Protein AF-A0A3S4GSU1-F1 (afdb_monomer_lite)

pLDDT: mean 91.31, std 12.12, range [31.5, 98.38]

Organism: NCBI:txid1160765

Sequence (218 aa):
MQNYRNGINKGLYKIMSKMGISTIASYRCSKLFEAVGLHDDVVNLCFQGVVSRIGGASFDDFQQDLLNLSKRAWLARKPISPGGLLKYVHGGEYHAYNPDVVRTLQQAVQSGEYSDYQEYAKLVNERPAATLRDLLAIHPDGEAVTIDEVEPASELFKRFDTAAMSIGALSPEAHEALAEAMNSLGGNSNSGEGGEDPARYGTNKCRASSRWPPAALA

InterPro domains:
  IPR002932 Glutamate synthase domain [PF01645] (95-205)
  IPR006982 Glutamate synthase, central-N [PF04898] (2-39)
  IPR013785 Aldolase-type TIM barrel [G3DSA:3.20.20.70] (1-82)
  IPR013785 Aldolase-type TIM barrel [G3DSA:3.20.20.70] (83-213)
  IPR051394 Glutamate Synthase [PTHR43100] (7-203)

Foldseek 3Di:
DVVVVVVVVVVVCVVCVVVPHDDVVCVPPPLPDADEADAPVCCCVPPNPHHYDHHHDDPVNVVVVVVVVVVQVPPPVHDDDPADPVHDDVPHDDDLDDPQLVVLVVVCVVVVDVVSVVSSVCCNLVDDDPDPCNVDDDDDDDDDDDPVPDDDVLVVLQVDEDDADEDVSDPLVVLQVRQLVSLVSNHFYHRHPNDDDPVCPPHSSDTSVPVPPPPPPD

Radius of gyration: 24.64 Å; chains: 1; bounding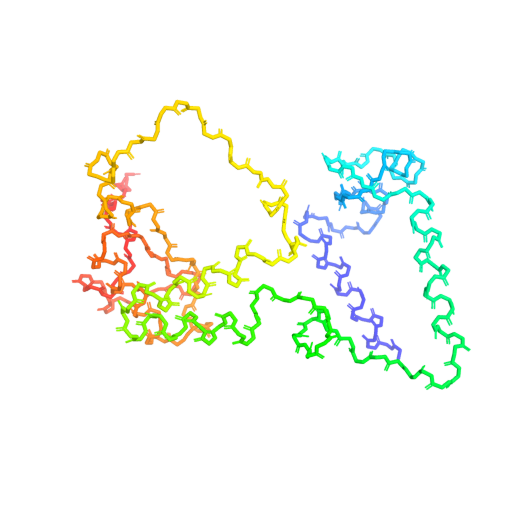 box: 59×45×66 Å

Secondary structure (DSSP, 8-state):
-HHHHHHHHHHHHHHHHTTT---HHHHTT---SEEEEE-HHHHHHHSTT-EEEEEEE-HHHHHHHHHHHHHHHT-TT-PPP--SSSS--TTSS--SS-HHHHHHHHHHHHH--HHHHHHHHHHHHSSPP-SGGGG------SPPPPGGGSPPHHHHGGG-EE----BTTB-HHHHHHHHHHHHHHT-EE---TT---GGGTTSTTS-GGGGSPP----

Structure (mmCIF, N/CA/C/O backbone):
data_AF-A0A3S4GSU1-F1
#
_entry.id   AF-A0A3S4GSU1-F1
#
loop_
_atom_site.group_PDB
_atom_site.id
_atom_site.type_symbol
_atom_site.label_atom_id
_atom_site.label_alt_id
_atom_site.label_comp_id
_atom_site.label_asym_id
_atom_site.label_entity_id
_atom_site.label_seq_id
_atom_site.pdbx_PDB_ins_code
_atom_site.Cartn_x
_atom_site.Cartn_y
_atom_site.Cartn_z
_atom_site.occupancy
_atom_site.B_iso_or_equiv
_atom_site.auth_seq_id
_atom_site.auth_comp_id
_atom_site.auth_asym_id
_atom_site.auth_atom_id
_atom_site.pdbx_PDB_model_num
ATOM 1 N N . MET A 1 1 ? 24.141 19.081 -11.635 1.00 90.25 1 MET A N 1
ATOM 2 C CA . MET A 1 1 ? 24.627 17.692 -11.830 1.00 90.25 1 MET A CA 1
ATOM 3 C C . MET A 1 1 ? 25.157 17.033 -10.557 1.00 90.25 1 MET A C 1
ATOM 5 O O . MET A 1 1 ? 24.755 15.908 -10.290 1.00 90.25 1 MET A O 1
ATOM 9 N N . GLN A 1 2 ? 26.005 17.685 -9.749 1.00 96.50 2 GLN A N 1
ATOM 10 C CA . GLN A 1 2 ? 26.577 17.051 -8.546 1.00 96.50 2 GLN A CA 1
ATOM 11 C C . GLN A 1 2 ? 25.518 16.558 -7.543 1.00 96.50 2 GLN A C 1
ATOM 13 O O . GLN A 1 2 ? 25.562 15.406 -7.123 1.00 96.50 2 GLN A O 1
ATOM 18 N N . ASN A 1 3 ? 24.522 17.391 -7.223 1.00 97.75 3 ASN A N 1
ATOM 19 C CA . ASN A 1 3 ? 23.449 17.021 -6.290 1.00 97.75 3 ASN A CA 1
ATOM 20 C C . ASN A 1 3 ? 22.642 15.809 -6.770 1.00 97.75 3 ASN A C 1
ATOM 22 O O . ASN A 1 3 ? 22.333 14.929 -5.974 1.00 97.75 3 ASN A O 1
ATOM 26 N N . TYR A 1 4 ? 22.367 15.727 -8.075 1.00 98.00 4 TYR A N 1
ATOM 27 C CA . TYR A 1 4 ? 21.684 14.583 -8.677 1.00 98.00 4 TYR A CA 1
ATOM 28 C C . TYR A 1 4 ? 22.489 13.291 -8.491 1.00 98.00 4 TYR A C 1
ATOM 30 O O . TYR A 1 4 ? 21.969 12.313 -7.963 1.00 98.00 4 TYR A O 1
ATOM 38 N N . ARG A 1 5 ? 23.787 13.305 -8.829 1.00 97.81 5 ARG A N 1
ATOM 39 C CA . ARG A 1 5 ? 24.674 12.141 -8.644 1.00 97.81 5 ARG A CA 1
ATOM 40 C C . ARG A 1 5 ? 24.760 11.721 -7.176 1.00 97.81 5 ARG A C 1
ATOM 42 O O . ARG A 1 5 ? 24.658 10.538 -6.876 1.00 97.81 5 ARG A O 1
ATOM 49 N N . ASN A 1 6 ? 24.884 12.685 -6.263 1.00 97.88 6 ASN A N 1
ATOM 50 C CA . ASN A 1 6 ? 24.887 12.416 -4.825 1.00 97.88 6 ASN A CA 1
ATOM 51 C C . ASN A 1 6 ? 23.562 11.788 -4.358 1.00 97.88 6 ASN A C 1
ATOM 53 O O . ASN A 1 6 ? 23.581 10.873 -3.537 1.00 97.88 6 ASN A O 1
ATOM 57 N N . GLY A 1 7 ? 22.428 12.253 -4.891 1.00 98.25 7 GLY A N 1
ATOM 58 C CA . GLY A 1 7 ? 21.107 11.683 -4.627 1.00 98.25 7 GLY A CA 1
ATOM 59 C C . GLY A 1 7 ? 20.998 10.231 -5.090 1.00 98.25 7 GLY A C 1
ATOM 60 O O . GLY A 1 7 ? 20.622 9.369 -4.298 1.00 98.25 7 GLY A O 1
ATOM 61 N N . ILE A 1 8 ? 21.412 9.942 -6.328 1.00 97.81 8 ILE A N 1
ATOM 62 C CA . ILE A 1 8 ? 21.436 8.578 -6.877 1.00 97.81 8 ILE A CA 1
ATOM 63 C C . ILE A 1 8 ? 22.354 7.663 -6.055 1.00 97.81 8 ILE A C 1
ATOM 65 O O . ILE A 1 8 ? 21.938 6.570 -5.680 1.00 97.81 8 ILE A O 1
ATOM 69 N N . ASN A 1 9 ? 23.560 8.118 -5.696 1.00 97.00 9 ASN A N 1
ATOM 70 C CA . ASN A 1 9 ? 24.493 7.331 -4.882 1.00 97.00 9 ASN A CA 1
ATOM 71 C C . ASN A 1 9 ? 23.901 6.983 -3.509 1.00 97.00 9 ASN A C 1
ATOM 73 O O . ASN A 1 9 ? 23.931 5.824 -3.103 1.00 97.00 9 ASN A O 1
ATOM 77 N N . LYS A 1 10 ? 23.303 7.961 -2.811 1.00 97.19 10 LYS A N 1
ATOM 78 C CA . LYS A 1 10 ? 22.615 7.711 -1.534 1.00 97.19 10 LYS A CA 1
ATOM 79 C C . LYS A 1 10 ? 21.443 6.738 -1.696 1.00 97.19 10 LYS A C 1
ATOM 81 O O . LYS A 1 10 ? 21.242 5.890 -0.830 1.00 97.19 10 LYS A O 1
ATOM 86 N N . GLY A 1 11 ? 20.696 6.839 -2.796 1.00 97.31 11 GLY A N 1
ATOM 87 C CA . GLY A 1 11 ? 19.616 5.910 -3.130 1.00 97.31 11 GLY A CA 1
ATOM 88 C C . GLY A 1 11 ? 20.115 4.474 -3.296 1.00 97.31 11 GLY A C 1
ATOM 89 O O . GLY A 1 11 ? 19.573 3.566 -2.670 1.00 97.31 11 GLY A O 1
ATOM 90 N N . LEU A 1 12 ? 21.191 4.278 -4.064 1.00 96.62 12 LEU A N 1
ATOM 91 C CA . LEU A 1 12 ? 21.820 2.968 -4.251 1.00 96.62 12 LEU A CA 1
ATOM 92 C C . LEU A 1 12 ? 22.321 2.382 -2.928 1.00 96.62 12 LEU A C 1
ATOM 94 O O . LEU A 1 12 ? 22.009 1.233 -2.623 1.00 96.62 12 LEU A O 1
ATOM 98 N N . TYR A 1 13 ? 23.014 3.175 -2.104 1.00 96.50 13 TYR A N 1
ATOM 99 C CA . TYR A 1 13 ? 23.471 2.724 -0.786 1.00 96.50 13 TYR A CA 1
ATOM 100 C C . TYR A 1 13 ? 22.309 2.290 0.105 1.00 96.50 13 TYR A C 1
ATOM 102 O O . TYR A 1 13 ? 22.392 1.247 0.746 1.00 96.50 13 TYR A O 1
ATOM 110 N N . LYS A 1 14 ? 21.199 3.038 0.089 1.00 97.31 14 LYS A N 1
ATOM 111 C CA . LYS A 1 14 ? 19.992 2.688 0.843 1.00 97.31 14 LYS A CA 1
ATOM 112 C C . LYS A 1 14 ? 19.344 1.393 0.345 1.00 97.31 14 LYS A C 1
ATOM 114 O O . LYS A 1 14 ? 18.822 0.638 1.155 1.00 97.31 14 LYS A O 1
ATOM 119 N N . ILE A 1 15 ? 19.339 1.132 -0.964 1.00 97.00 15 ILE A N 1
ATOM 120 C CA . ILE A 1 15 ? 18.801 -0.121 -1.524 1.00 97.00 15 ILE A CA 1
ATOM 121 C C . ILE A 1 15 ? 19.674 -1.304 -1.099 1.00 97.00 15 ILE A C 1
ATOM 123 O O . ILE A 1 15 ? 19.153 -2.290 -0.587 1.00 97.00 15 ILE A O 1
ATOM 127 N N . MET A 1 16 ? 20.994 -1.190 -1.253 1.00 96.81 16 MET A N 1
ATOM 128 C CA . MET A 1 16 ? 21.937 -2.252 -0.892 1.00 96.81 16 MET A CA 1
ATOM 129 C C . MET A 1 16 ? 21.921 -2.559 0.612 1.00 96.81 16 MET A C 1
ATOM 131 O O . MET A 1 16 ? 21.922 -3.727 1.007 1.00 96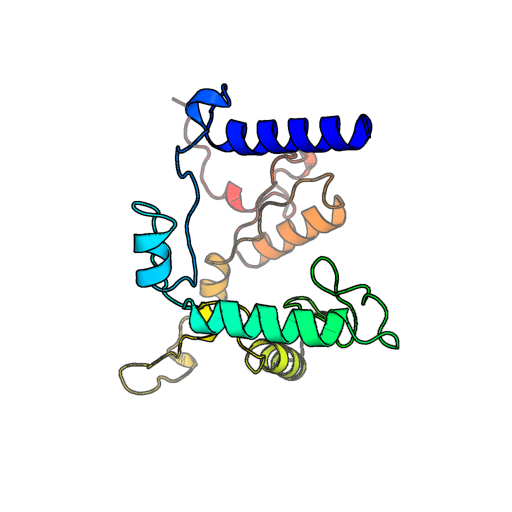.81 16 MET A O 1
ATOM 135 N N . SER A 1 17 ? 21.842 -1.525 1.457 1.00 97.00 17 SER A N 1
ATOM 136 C CA . SER A 1 17 ? 21.856 -1.688 2.912 1.00 97.00 17 SER A CA 1
ATOM 137 C C . SER A 1 17 ? 20.621 -2.413 3.451 1.00 97.00 17 SER A C 1
ATOM 139 O O . SER A 1 17 ? 20.718 -3.029 4.507 1.00 97.00 17 SER A O 1
ATOM 141 N N . LYS A 1 18 ? 19.481 -2.402 2.738 1.00 96.25 18 LYS A N 1
ATOM 142 C CA . LYS A 1 18 ? 18.282 -3.176 3.127 1.00 96.25 18 LYS A CA 1
ATOM 143 C C . LYS A 1 18 ? 18.531 -4.685 3.167 1.00 96.25 18 LYS A C 1
ATOM 145 O O . LYS A 1 18 ? 17.869 -5.374 3.928 1.00 96.25 18 LYS A O 1
ATOM 150 N N . MET A 1 19 ? 19.484 -5.172 2.372 1.00 95.06 19 MET A N 1
ATOM 151 C CA . MET A 1 19 ? 19.900 -6.579 2.342 1.00 95.06 19 MET A CA 1
ATOM 152 C C . MET A 1 19 ? 21.249 -6.801 3.046 1.00 95.06 19 MET A C 1
ATOM 154 O O . MET A 1 19 ? 21.840 -7.867 2.913 1.00 95.06 19 MET A O 1
ATOM 158 N N . GLY A 1 20 ? 21.776 -5.788 3.747 1.00 95.69 20 GLY A N 1
ATOM 159 C CA . GLY A 1 20 ? 23.074 -5.862 4.426 1.00 95.69 20 GLY A CA 1
ATOM 160 C C . GLY A 1 20 ? 24.295 -5.882 3.495 1.00 95.69 20 GLY A C 1
ATOM 161 O O . GLY A 1 20 ? 25.365 -6.322 3.907 1.00 95.69 20 GLY A O 1
ATOM 162 N N . ILE A 1 21 ? 24.171 -5.429 2.241 1.00 96.50 21 ILE A N 1
ATOM 163 C CA . ILE A 1 21 ? 25.268 -5.469 1.261 1.00 96.50 21 ILE A CA 1
ATOM 164 C C . ILE A 1 21 ? 26.063 -4.165 1.285 1.00 96.50 21 ILE A C 1
ATOM 166 O O . ILE A 1 21 ? 25.519 -3.086 1.052 1.00 96.50 21 ILE A O 1
ATOM 170 N N . SER A 1 22 ? 27.377 -4.278 1.479 1.00 95.38 22 SER A N 1
ATOM 171 C CA . SER A 1 22 ? 28.267 -3.117 1.628 1.00 95.38 22 SER A CA 1
ATOM 172 C C . SER A 1 22 ? 29.005 -2.704 0.350 1.00 95.38 22 SER A C 1
ATOM 174 O O . SER A 1 22 ? 29.528 -1.594 0.292 1.00 95.38 22 SER A O 1
ATOM 176 N N . THR A 1 23 ? 29.076 -3.554 -0.685 1.00 95.50 23 THR A N 1
ATOM 177 C CA . THR A 1 23 ? 29.824 -3.246 -1.920 1.00 95.50 23 THR A CA 1
ATOM 178 C C . THR A 1 23 ? 28.966 -3.395 -3.174 1.00 95.50 23 THR A C 1
ATOM 180 O O . THR A 1 23 ? 28.209 -4.353 -3.341 1.00 95.50 23 THR A O 1
ATOM 183 N N . ILE A 1 24 ? 29.102 -2.439 -4.100 1.00 95.62 24 ILE A N 1
ATOM 184 C CA . ILE A 1 24 ? 28.383 -2.476 -5.381 1.00 95.62 24 ILE A CA 1
ATOM 185 C C . ILE A 1 24 ? 28.840 -3.653 -6.249 1.00 95.62 24 ILE A C 1
ATOM 187 O O . ILE A 1 24 ? 28.058 -4.182 -7.032 1.00 95.62 24 ILE A O 1
ATOM 191 N N . ALA A 1 25 ? 30.093 -4.087 -6.086 1.00 96.38 25 ALA A N 1
ATOM 192 C CA . ALA A 1 25 ? 30.645 -5.232 -6.795 1.00 96.38 25 ALA A CA 1
ATOM 193 C C . ALA A 1 25 ? 29.869 -6.519 -6.481 1.00 96.38 25 ALA A C 1
ATOM 195 O O . ALA A 1 25 ? 29.551 -7.252 -7.413 1.00 96.38 25 ALA A O 1
ATOM 196 N N . SER A 1 26 ? 29.511 -6.742 -5.210 1.00 94.75 26 SER A N 1
ATOM 197 C CA . SER A 1 26 ? 28.688 -7.884 -4.792 1.00 94.75 26 SER A CA 1
ATOM 198 C C . SER A 1 26 ? 27.211 -7.715 -5.150 1.00 94.75 26 SER A C 1
ATOM 200 O O . SER A 1 26 ? 26.535 -8.696 -5.441 1.00 94.75 26 SER A O 1
ATOM 202 N N . TYR A 1 27 ? 26.689 -6.483 -5.139 1.00 96.50 27 TYR A N 1
ATOM 203 C CA . TYR A 1 27 ? 25.295 -6.224 -5.515 1.00 96.50 27 TYR A CA 1
ATOM 204 C C . TYR A 1 27 ? 25.049 -6.389 -7.021 1.00 96.50 27 TYR A C 1
ATOM 206 O O . TYR A 1 27 ? 23.980 -6.830 -7.449 1.00 96.50 27 TYR A O 1
ATOM 214 N N . ARG A 1 28 ? 26.030 -6.033 -7.853 1.00 95.81 28 ARG A N 1
ATOM 215 C CA . ARG A 1 28 ? 25.930 -6.139 -9.309 1.00 95.81 28 ARG A CA 1
ATOM 216 C C . ARG A 1 28 ? 25.657 -7.589 -9.717 1.00 95.81 28 ARG A C 1
ATOM 218 O O . ARG A 1 28 ? 26.356 -8.496 -9.288 1.00 95.81 28 ARG A O 1
ATOM 225 N N . CYS A 1 29 ? 24.649 -7.788 -10.567 1.00 92.56 29 CYS A N 1
ATOM 226 C CA . CYS A 1 29 ? 24.201 -9.106 -11.042 1.00 92.56 29 CYS A CA 1
ATOM 227 C C . CYS A 1 29 ? 23.657 -10.053 -9.953 1.00 92.56 29 CYS A C 1
ATOM 229 O O . CYS A 1 29 ? 23.362 -11.202 -10.267 1.00 92.56 29 CYS A O 1
ATOM 231 N N . SER A 1 30 ? 23.451 -9.578 -8.719 1.00 93.31 30 SER A N 1
ATOM 232 C CA . SER A 1 30 ? 22.883 -10.383 -7.625 1.00 93.31 30 SER A CA 1
ATOM 233 C C . SER A 1 30 ? 21.409 -10.750 -7.820 1.00 93.31 30 SER A C 1
ATOM 235 O O . SER A 1 30 ? 20.929 -11.669 -7.169 1.00 93.31 30 SER A O 1
ATOM 237 N N . LYS A 1 31 ? 20.693 -10.035 -8.705 1.00 93.19 31 LYS A N 1
ATOM 238 C CA . LYS A 1 31 ? 19.264 -10.252 -9.003 1.00 93.19 31 LYS A CA 1
ATOM 239 C C . LYS A 1 31 ? 18.372 -10.179 -7.753 1.00 93.19 31 LYS A C 1
ATOM 241 O O . LYS A 1 31 ? 17.363 -10.863 -7.663 1.00 93.19 31 LYS A O 1
ATOM 246 N N . LEU A 1 32 ? 18.737 -9.321 -6.796 1.00 94.19 32 LEU A N 1
ATOM 247 C CA . LEU A 1 32 ? 17.995 -9.103 -5.549 1.00 94.19 32 LEU A CA 1
ATOM 248 C C . LEU A 1 32 ? 16.749 -8.236 -5.766 1.00 94.19 32 LEU A C 1
ATOM 250 O O . LEU A 1 32 ? 1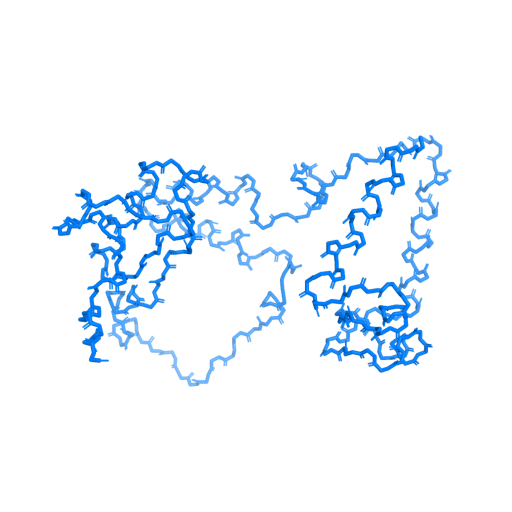6.668 -7.097 -5.302 1.00 94.19 32 LEU A O 1
ATOM 254 N N . PHE A 1 33 ? 15.800 -8.787 -6.511 1.00 95.81 33 PHE A N 1
ATOM 255 C CA . PHE A 1 33 ? 14.449 -8.282 -6.693 1.00 95.81 33 PHE A CA 1
ATOM 256 C C . PHE A 1 33 ? 13.512 -9.452 -7.012 1.00 95.81 33 PHE A C 1
ATOM 258 O O . PHE A 1 33 ? 13.959 -10.555 -7.321 1.00 95.81 33 PHE A O 1
ATOM 265 N N . GLU A 1 34 ? 12.211 -9.201 -6.942 1.00 96.88 34 GLU A N 1
ATOM 266 C CA . GLU A 1 34 ? 11.174 -10.142 -7.353 1.00 96.88 34 GLU A CA 1
ATOM 267 C C . GLU A 1 34 ? 10.400 -9.549 -8.530 1.00 96.88 34 GLU A C 1
ATOM 269 O O . GLU A 1 34 ? 10.081 -8.357 -8.529 1.00 96.88 34 GLU A O 1
ATOM 274 N N . ALA A 1 35 ? 10.110 -10.374 -9.533 1.00 97.00 35 ALA A N 1
ATOM 275 C CA . ALA A 1 35 ? 9.266 -10.002 -10.657 1.00 97.00 35 ALA A CA 1
ATOM 276 C C . ALA A 1 35 ? 7.810 -10.387 -10.371 1.00 97.00 35 ALA A C 1
ATOM 278 O O . ALA A 1 35 ? 7.496 -11.559 -10.160 1.00 97.00 35 ALA A O 1
ATOM 279 N N . VAL A 1 36 ? 6.910 -9.409 -10.418 1.00 97.06 36 VAL A N 1
ATOM 280 C CA . VAL A 1 36 ? 5.466 -9.615 -10.253 1.00 97.06 36 VAL A CA 1
ATOM 281 C C . VAL A 1 36 ? 4.766 -9.089 -11.500 1.00 97.06 36 VAL A C 1
ATOM 283 O O . VAL A 1 36 ? 4.957 -7.929 -11.858 1.00 97.06 36 VAL A O 1
ATOM 286 N N . GLY A 1 37 ? 3.973 -9.937 -12.157 1.00 96.94 37 GLY A N 1
ATOM 287 C CA . GLY A 1 37 ? 3.215 -9.575 -13.355 1.00 96.94 37 GLY A CA 1
ATOM 288 C C . GLY A 1 37 ? 4.011 -9.638 -14.661 1.00 96.94 37 GLY A C 1
ATOM 289 O O . GLY A 1 37 ? 3.633 -8.963 -15.614 1.00 96.94 37 GLY A O 1
ATOM 290 N N . LEU A 1 38 ? 5.099 -10.415 -14.724 1.00 97.75 38 LEU A N 1
ATOM 291 C CA . LEU A 1 38 ? 5.871 -10.651 -15.953 1.00 97.75 38 LEU A CA 1
ATOM 292 C C . LEU A 1 38 ? 5.639 -12.075 -16.454 1.00 97.75 38 LEU A C 1
ATOM 294 O O . LEU A 1 38 ? 5.664 -13.005 -15.656 1.00 97.75 38 LEU A O 1
ATOM 298 N N . HIS A 1 39 ? 5.433 -12.252 -17.758 1.00 97.81 39 HIS A N 1
ATOM 299 C CA . HIS A 1 39 ? 5.332 -13.581 -18.361 1.00 97.81 39 HIS A CA 1
ATOM 300 C C . HIS A 1 39 ? 6.652 -14.358 -18.240 1.00 97.81 39 HIS A C 1
ATOM 302 O O . HIS A 1 39 ? 7.740 -13.771 -18.304 1.00 97.81 39 HIS A O 1
ATOM 308 N N . ASP A 1 40 ? 6.559 -15.686 -18.144 1.00 96.56 40 ASP A N 1
ATOM 309 C CA . ASP A 1 40 ? 7.711 -16.573 -17.956 1.00 96.56 40 ASP A CA 1
ATOM 310 C C . ASP A 1 40 ? 8.753 -16.419 -19.066 1.00 96.56 40 ASP A C 1
ATOM 312 O O . ASP A 1 40 ? 9.947 -16.393 -18.784 1.00 96.56 40 ASP A O 1
ATOM 316 N N . ASP A 1 41 ? 8.335 -16.229 -20.319 1.00 96.50 41 ASP A N 1
ATOM 317 C CA . ASP A 1 41 ? 9.262 -16.013 -21.441 1.00 96.50 41 ASP A CA 1
ATOM 318 C C . ASP A 1 41 ? 10.148 -14.774 -21.245 1.00 96.50 41 ASP A C 1
ATOM 320 O O . ASP A 1 41 ? 11.344 -14.797 -21.548 1.00 96.50 41 ASP A O 1
ATOM 324 N N . VAL A 1 42 ? 9.583 -13.696 -20.691 1.00 97.50 42 VAL A N 1
ATOM 325 C CA . VAL A 1 42 ? 10.316 -12.454 -20.407 1.00 97.50 42 VAL A CA 1
ATOM 326 C C . VAL A 1 42 ? 11.297 -12.683 -19.263 1.00 97.50 42 VAL A C 1
ATOM 328 O O . VAL A 1 42 ? 12.463 -12.287 -19.349 1.00 97.50 42 VAL A O 1
ATOM 331 N N . VAL A 1 43 ? 10.851 -13.349 -18.197 1.00 97.38 43 VAL A N 1
ATOM 332 C CA . VAL A 1 43 ? 11.697 -13.663 -17.039 1.00 97.38 43 VAL A CA 1
ATOM 333 C C . VAL A 1 43 ? 12.837 -14.596 -17.443 1.00 97.38 43 VAL A C 1
ATOM 335 O O . VAL A 1 43 ? 13.991 -14.327 -17.115 1.00 97.38 43 VAL A O 1
ATOM 338 N N . ASN A 1 44 ? 12.552 -15.646 -18.209 1.00 96.25 44 ASN A N 1
ATOM 339 C CA . ASN A 1 44 ? 13.535 -16.637 -18.637 1.00 96.25 44 ASN A CA 1
ATOM 340 C C . ASN A 1 44 ? 14.594 -16.039 -19.565 1.00 96.25 44 ASN A C 1
ATOM 342 O O . ASN A 1 44 ? 15.774 -16.365 -19.422 1.00 96.25 44 ASN A O 1
ATOM 346 N N . LEU A 1 45 ? 14.202 -15.141 -20.474 1.00 97.31 45 LEU A N 1
ATOM 347 C CA . LEU A 1 45 ? 15.135 -14.503 -21.399 1.00 97.31 45 LEU A CA 1
ATOM 348 C C . LEU A 1 45 ? 15.939 -13.369 -20.744 1.00 97.31 45 LEU A C 1
ATOM 350 O O . LEU A 1 45 ? 17.155 -13.293 -20.914 1.00 97.31 45 LEU A O 1
ATOM 354 N N . CYS A 1 46 ? 15.275 -12.467 -20.017 1.00 96.12 46 CYS A N 1
ATOM 355 C CA . CYS A 1 46 ? 15.883 -11.213 -19.556 1.00 96.12 46 CYS A CA 1
ATOM 356 C C . CYS A 1 46 ? 16.360 -11.255 -18.099 1.00 96.12 46 CYS A C 1
ATOM 358 O O . CYS A 1 46 ? 17.279 -10.524 -17.725 1.00 96.12 46 CYS A O 1
ATOM 360 N N . PHE A 1 47 ? 15.751 -12.100 -17.267 1.00 95.56 47 PHE A N 1
ATOM 361 C CA . PHE A 1 47 ? 15.916 -12.091 -15.812 1.00 95.56 47 PHE A CA 1
ATOM 362 C C . PHE A 1 47 ? 16.102 -13.501 -15.236 1.00 95.56 47 PHE A C 1
ATOM 364 O O . PHE A 1 47 ? 15.660 -13.786 -14.127 1.00 95.56 47 PHE A O 1
ATOM 371 N N . GLN A 1 48 ? 16.780 -14.384 -15.975 1.00 94.69 48 GLN A N 1
ATOM 372 C CA . GLN A 1 48 ? 16.916 -15.801 -15.629 1.00 94.69 48 GLN A CA 1
ATOM 373 C C . GLN A 1 48 ? 17.303 -16.012 -14.153 1.00 94.69 48 GLN A C 1
ATOM 375 O O . GLN A 1 48 ? 18.306 -15.466 -13.687 1.00 94.69 48 GLN A O 1
ATOM 380 N N . GLY A 1 49 ? 16.541 -16.820 -13.417 1.00 92.19 49 GLY A N 1
ATOM 381 C CA . GLY A 1 49 ? 16.789 -17.103 -11.997 1.00 92.19 49 GLY A CA 1
ATOM 382 C C . GLY A 1 49 ? 16.243 -16.062 -11.010 1.00 92.19 49 GLY A C 1
ATOM 383 O O . GLY A 1 49 ? 16.501 -16.188 -9.816 1.00 92.19 49 GLY A O 1
ATOM 384 N N . VAL A 1 50 ? 15.505 -15.047 -11.472 1.00 96.19 50 VAL A N 1
ATOM 385 C CA . VAL A 1 50 ? 14.689 -14.177 -10.609 1.00 96.19 50 VAL A CA 1
ATOM 386 C C . VAL A 1 50 ? 13.416 -14.907 -10.191 1.00 96.19 50 VAL A C 1
ATOM 388 O O . VAL A 1 50 ? 12.819 -15.633 -10.982 1.00 96.19 50 VAL A O 1
ATOM 391 N N . VAL A 1 51 ? 12.981 -14.694 -8.948 1.00 96.38 51 VAL A N 1
ATOM 392 C CA . VAL A 1 51 ? 11.696 -15.208 -8.465 1.00 96.38 51 VAL A CA 1
ATOM 393 C C . VAL A 1 51 ? 10.561 -14.480 -9.180 1.00 96.38 51 VAL A C 1
ATOM 395 O O . VAL A 1 51 ? 10.496 -13.249 -9.152 1.00 96.38 51 VAL A O 1
ATOM 398 N N . SER A 1 52 ? 9.649 -15.245 -9.775 1.00 96.31 52 SER A N 1
ATOM 399 C CA . SER A 1 52 ? 8.377 -14.740 -10.278 1.00 96.31 52 SER A CA 1
ATOM 400 C C . SER A 1 52 ? 7.267 -15.726 -9.950 1.00 96.31 52 SER A C 1
ATOM 402 O O . SER A 1 52 ? 7.333 -16.892 -10.323 1.00 96.31 52 SER A O 1
ATOM 404 N N . ARG A 1 53 ? 6.289 -15.275 -9.160 1.00 95.94 53 ARG A N 1
ATOM 405 C CA . ARG A 1 53 ? 5.188 -16.117 -8.653 1.00 95.94 53 ARG A CA 1
ATOM 406 C C . ARG A 1 53 ? 3.860 -15.843 -9.343 1.00 95.94 53 ARG A C 1
ATOM 408 O O . ARG A 1 53 ? 2.949 -16.658 -9.273 1.00 95.94 53 ARG A O 1
ATOM 415 N N . ILE A 1 54 ? 3.747 -14.671 -9.954 1.00 95.88 54 ILE A N 1
ATOM 416 C CA . ILE A 1 54 ? 2.542 -14.196 -10.618 1.00 95.88 54 ILE A CA 1
ATOM 417 C C . ILE A 1 54 ? 2.975 -13.760 -12.010 1.00 95.88 54 ILE A C 1
ATOM 419 O O . ILE A 1 54 ? 3.696 -12.767 -12.142 1.00 95.88 54 ILE A O 1
ATOM 423 N N . GLY A 1 55 ? 2.549 -14.527 -13.014 1.00 95.56 55 GLY A N 1
ATOM 424 C CA . GLY A 1 55 ? 2.767 -14.212 -14.420 1.00 95.56 55 GLY A CA 1
ATOM 425 C C . GLY A 1 55 ? 1.986 -12.972 -14.860 1.00 95.56 55 GLY A C 1
ATOM 426 O O . GLY A 1 55 ? 1.136 -12.458 -14.131 1.00 95.56 55 GLY A O 1
ATOM 427 N N . GLY A 1 56 ? 2.260 -12.479 -16.063 1.00 96.38 56 GLY A N 1
ATOM 428 C CA . GLY A 1 56 ? 1.538 -11.330 -16.602 1.00 96.38 56 GLY A CA 1
ATOM 429 C C . GLY A 1 56 ? 2.029 -10.926 -17.981 1.00 96.38 56 GLY A C 1
ATOM 430 O O . GLY A 1 56 ? 1.982 -11.729 -18.905 1.00 96.38 56 GLY A O 1
ATOM 431 N N . ALA A 1 57 ? 2.486 -9.683 -18.105 1.00 97.62 57 ALA A N 1
ATOM 432 C CA . ALA A 1 57 ? 2.806 -9.046 -19.375 1.00 97.62 57 ALA A CA 1
ATOM 433 C C . ALA A 1 57 ? 3.921 -9.772 -20.144 1.00 97.62 57 ALA A C 1
ATOM 435 O O . ALA A 1 57 ? 4.986 -10.093 -19.602 1.00 97.62 57 ALA A O 1
ATOM 436 N N . SER A 1 58 ? 3.660 -9.998 -21.426 1.00 98.19 58 SER A N 1
ATOM 437 C CA . SER A 1 58 ? 4.559 -10.580 -22.418 1.00 98.19 58 SER A CA 1
ATOM 438 C C . SER A 1 58 ? 5.324 -9.498 -23.196 1.00 98.19 58 SER A C 1
ATOM 440 O O . SER A 1 58 ? 5.125 -8.297 -23.001 1.00 98.19 58 SER A O 1
ATOM 442 N N . PHE A 1 59 ? 6.208 -9.907 -24.113 1.00 98.38 59 PHE A N 1
ATOM 443 C CA . PHE A 1 59 ? 6.905 -8.965 -24.999 1.00 98.38 59 PHE A CA 1
ATOM 444 C C . PHE A 1 59 ? 5.949 -8.147 -25.879 1.00 98.38 59 PHE A C 1
ATOM 446 O O . PHE A 1 59 ? 6.215 -6.966 -26.110 1.00 98.38 59 PHE A O 1
ATOM 453 N N . ASP A 1 60 ? 4.835 -8.739 -26.315 1.00 98.31 60 ASP A N 1
ATOM 454 C CA . ASP A 1 60 ? 3.839 -8.054 -27.142 1.00 98.31 60 ASP A CA 1
ATOM 455 C C . ASP A 1 60 ? 3.135 -6.938 -26.360 1.00 98.31 60 ASP A C 1
ATOM 457 O O . ASP A 1 60 ? 2.942 -5.840 -26.888 1.00 98.31 60 ASP A O 1
ATOM 461 N N . ASP A 1 61 ? 2.841 -7.172 -25.077 1.00 98.12 61 ASP A N 1
ATOM 462 C CA . ASP A 1 61 ? 2.251 -6.165 -24.189 1.00 98.12 61 ASP A CA 1
ATOM 463 C C . ASP A 1 61 ? 3.203 -4.974 -24.002 1.00 98.12 61 ASP A C 1
ATOM 465 O O . ASP A 1 61 ? 2.816 -3.818 -24.197 1.00 98.12 61 ASP A O 1
ATOM 469 N N . PHE A 1 62 ? 4.489 -5.241 -23.730 1.00 97.75 62 PHE A N 1
ATOM 470 C CA . PHE A 1 62 ? 5.502 -4.184 -23.618 1.00 97.75 62 PHE A CA 1
ATOM 471 C C . PHE A 1 62 ? 5.684 -3.408 -24.919 1.00 97.75 62 PHE A C 1
ATOM 473 O O . PHE A 1 62 ? 5.812 -2.179 -24.902 1.00 97.75 62 PHE A O 1
ATOM 480 N N . GLN A 1 63 ? 5.686 -4.101 -26.059 1.00 98.25 63 GLN A N 1
ATOM 481 C CA . GLN A 1 63 ? 5.743 -3.452 -27.362 1.00 98.25 63 GLN A CA 1
ATOM 482 C C . GLN A 1 63 ? 4.530 -2.538 -27.563 1.00 98.25 63 GLN A C 1
ATOM 484 O O . GLN A 1 63 ? 4.686 -1.389 -27.991 1.00 98.25 63 GLN A O 1
ATOM 489 N N . GLN A 1 64 ? 3.330 -3.014 -27.237 1.00 98.38 64 GLN A N 1
ATOM 490 C CA . GLN A 1 64 ? 2.104 -2.242 -27.385 1.00 98.38 64 GLN A CA 1
ATOM 491 C C . GLN A 1 64 ? 2.101 -0.993 -26.488 1.00 98.38 64 GLN A C 1
ATOM 493 O O . GLN A 1 64 ? 1.732 0.094 -26.952 1.00 98.38 64 GLN A O 1
ATOM 498 N N . ASP A 1 65 ? 2.586 -1.100 -25.251 1.00 97.44 65 ASP A N 1
ATOM 499 C CA . ASP A 1 65 ? 2.746 0.033 -24.335 1.00 97.44 65 ASP A CA 1
ATOM 500 C C . ASP A 1 65 ? 3.739 1.074 -24.859 1.00 97.44 65 ASP A C 1
ATOM 502 O O . ASP A 1 65 ? 3.452 2.279 -24.849 1.00 97.44 65 ASP A O 1
ATOM 506 N N . LEU A 1 66 ? 4.878 0.627 -25.396 1.00 97.88 66 LEU A N 1
ATOM 507 C CA . LEU A 1 66 ? 5.868 1.505 -26.020 1.00 97.88 66 LEU A CA 1
ATOM 508 C C . LEU A 1 66 ? 5.293 2.230 -27.245 1.00 97.88 66 LEU A C 1
ATOM 510 O O . LEU A 1 66 ? 5.515 3.435 -27.405 1.00 97.88 66 LEU A O 1
ATOM 514 N N . LEU A 1 67 ? 4.504 1.546 -28.081 1.00 98.00 67 LEU A N 1
ATOM 515 C CA . LEU A 1 67 ? 3.813 2.164 -29.218 1.00 98.00 67 LEU A CA 1
ATOM 516 C C . LEU A 1 67 ? 2.791 3.212 -28.759 1.00 98.00 67 LEU A C 1
ATOM 518 O O . LEU A 1 67 ? 2.735 4.312 -29.316 1.00 98.00 67 LEU A O 1
ATOM 522 N N . ASN A 1 68 ? 2.005 2.904 -27.726 1.00 96.06 68 ASN A N 1
ATOM 523 C CA . ASN A 1 68 ? 1.019 3.821 -27.153 1.00 96.06 68 ASN A CA 1
ATOM 524 C C . ASN A 1 68 ? 1.677 5.054 -26.517 1.00 96.06 68 ASN A C 1
ATOM 526 O O . ASN A 1 68 ? 1.168 6.175 -26.634 1.00 96.06 68 ASN A O 1
ATOM 530 N N . LEU A 1 69 ? 2.815 4.873 -25.844 1.00 94.69 69 LEU A N 1
ATOM 531 C CA . LEU A 1 69 ? 3.608 5.968 -25.295 1.00 94.69 69 LEU A CA 1
ATOM 532 C C . LEU A 1 69 ? 4.209 6.830 -26.409 1.00 94.69 69 LEU A C 1
ATOM 534 O O . LEU A 1 69 ? 4.041 8.048 -26.380 1.00 94.69 69 LEU A O 1
ATOM 538 N N . SER A 1 70 ? 4.835 6.206 -27.409 1.00 95.81 70 SER A N 1
ATOM 539 C CA . SER A 1 70 ? 5.446 6.892 -28.553 1.00 95.81 70 SER A CA 1
ATOM 540 C C . SER A 1 70 ? 4.425 7.759 -29.290 1.00 95.81 70 SER A C 1
ATOM 542 O O . SER A 1 70 ? 4.629 8.965 -29.441 1.00 95.81 70 SER A O 1
ATOM 544 N N . LYS A 1 71 ? 3.257 7.197 -29.635 1.00 94.75 71 LYS A N 1
ATOM 545 C CA . LYS A 1 71 ? 2.161 7.948 -30.271 1.00 94.75 71 LYS A CA 1
ATOM 546 C C . LYS A 1 71 ? 1.776 9.192 -29.475 1.00 94.75 71 LYS A C 1
ATOM 548 O O . LYS A 1 71 ? 1.521 10.225 -30.076 1.00 94.75 71 LYS A O 1
ATOM 553 N N . ARG A 1 72 ? 1.734 9.115 -28.140 1.00 92.44 72 ARG A N 1
ATOM 554 C CA . ARG A 1 72 ? 1.403 10.267 -27.284 1.00 92.44 72 ARG A CA 1
ATOM 555 C C . ARG A 1 72 ? 2.536 11.287 -27.205 1.00 92.44 72 ARG A C 1
ATOM 557 O O . ARG A 1 72 ? 2.248 12.477 -27.265 1.00 92.44 72 ARG A O 1
ATOM 564 N N . ALA A 1 73 ? 3.781 10.836 -27.070 1.00 93.62 73 ALA A N 1
ATOM 565 C CA . ALA A 1 73 ? 4.952 11.697 -26.902 1.00 93.62 73 ALA A CA 1
ATOM 566 C C . ALA A 1 73 ? 5.210 12.596 -28.123 1.00 93.62 73 ALA A C 1
ATOM 568 O O . ALA A 1 73 ? 5.666 13.725 -27.969 1.00 93.62 73 ALA A O 1
ATOM 569 N N . TRP A 1 74 ? 4.873 12.119 -29.325 1.00 93.94 74 TRP A N 1
ATOM 570 C CA . TRP A 1 74 ? 5.064 12.865 -30.573 1.00 93.94 74 TRP A CA 1
ATOM 571 C C . TRP A 1 74 ? 3.884 13.769 -30.963 1.00 93.94 74 TRP A C 1
ATOM 573 O O . TRP A 1 74 ? 3.945 14.467 -31.977 1.00 93.94 74 TRP A O 1
ATOM 583 N N . LEU A 1 75 ? 2.809 13.813 -30.169 1.00 94.88 75 LEU A N 1
ATOM 584 C CA . LEU A 1 75 ? 1.719 14.766 -30.384 1.00 94.88 75 LEU A CA 1
ATOM 585 C C . LEU A 1 75 ? 2.121 16.142 -29.850 1.00 94.88 75 LEU A C 1
ATOM 587 O O . LEU A 1 75 ? 1.954 16.424 -28.668 1.00 94.88 75 LEU A O 1
ATOM 591 N N . ALA A 1 76 ? 2.558 17.039 -30.736 1.00 90.56 76 ALA A N 1
ATOM 592 C CA . ALA A 1 76 ? 3.012 18.389 -30.373 1.00 90.56 76 ALA A CA 1
ATOM 593 C C . ALA A 1 76 ? 1.998 19.204 -29.541 1.00 90.56 76 ALA A C 1
ATOM 595 O O . ALA A 1 76 ? 2.381 20.054 -28.744 1.00 90.56 76 ALA A O 1
ATOM 596 N N . ARG A 1 77 ? 0.695 18.943 -29.710 1.00 93.62 77 ARG A N 1
ATOM 597 C CA . ARG A 1 77 ? -0.383 19.620 -28.966 1.00 93.62 77 ARG A CA 1
ATOM 598 C C . ARG A 1 77 ? -0.614 19.064 -27.559 1.00 93.62 77 ARG A C 1
ATOM 600 O O . ARG A 1 77 ? -1.420 19.630 -26.826 1.00 93.62 77 ARG A O 1
ATOM 607 N N . LYS A 1 78 ? 0.023 17.952 -27.187 1.00 88.81 78 LYS A N 1
ATOM 608 C CA . LYS A 1 78 ? -0.203 17.276 -25.909 1.00 88.81 78 LYS A CA 1
ATOM 609 C C . LYS A 1 78 ? 1.012 17.479 -24.995 1.00 88.81 78 LYS A C 1
ATOM 611 O O . LYS A 1 78 ? 2.026 16.815 -25.194 1.00 88.81 78 LYS A O 1
ATOM 616 N N . PRO A 1 79 ? 0.939 18.383 -24.002 1.00 88.75 79 PRO A N 1
ATOM 617 C CA . PRO A 1 79 ? 2.025 18.561 -23.047 1.00 88.75 79 PRO A CA 1
ATOM 618 C C . PRO A 1 79 ? 2.148 17.351 -22.110 1.00 88.75 79 PRO A C 1
ATOM 620 O O . PRO A 1 79 ? 1.256 16.498 -22.033 1.00 88.75 79 PRO A O 1
ATOM 623 N N . ILE A 1 80 ? 3.253 17.299 -21.364 1.00 89.31 80 ILE A N 1
ATOM 624 C CA . ILE A 1 80 ? 3.452 16.307 -20.303 1.00 89.31 80 ILE A CA 1
ATOM 625 C C . ILE A 1 80 ? 2.347 16.482 -19.256 1.00 89.31 80 ILE A C 1
ATOM 627 O O . ILE A 1 80 ? 2.123 17.581 -18.750 1.00 89.31 80 ILE A O 1
ATOM 631 N N . SER A 1 81 ? 1.651 15.390 -18.937 1.00 86.62 81 SER A N 1
ATOM 632 C CA . SER A 1 81 ? 0.662 15.386 -17.860 1.00 86.62 81 SER A CA 1
ATOM 633 C C . SER A 1 81 ? 1.370 15.447 -16.501 1.00 86.62 81 SER A C 1
ATOM 635 O O . SER A 1 81 ? 2.383 14.764 -16.337 1.00 86.62 81 SER A O 1
ATOM 637 N N . PRO A 1 82 ? 0.829 16.177 -15.507 1.00 86.25 82 PRO A N 1
ATOM 638 C CA . PRO A 1 82 ? 1.315 16.124 -14.127 1.00 86.25 82 PRO A CA 1
ATOM 639 C C . PRO A 1 82 ? 1.371 14.700 -13.551 1.00 86.25 82 PRO A C 1
ATOM 641 O O . PRO A 1 82 ? 2.170 14.431 -12.656 1.00 86.25 82 PRO A O 1
ATOM 644 N N . GLY A 1 83 ? 0.548 13.787 -14.085 1.00 89.75 83 GLY A N 1
ATOM 645 C CA . GLY A 1 83 ? 0.417 12.418 -13.600 1.00 89.75 83 GLY A CA 1
ATOM 646 C C . GLY A 1 83 ? -0.299 12.342 -12.251 1.00 89.75 83 GLY A C 1
ATOM 647 O O . GLY A 1 83 ? -0.541 13.349 -11.594 1.00 89.75 83 GLY A O 1
ATOM 648 N N . GLY A 1 84 ? -0.659 11.126 -11.850 1.00 93.44 84 GLY A N 1
ATOM 649 C CA . GLY A 1 84 ? -1.328 10.858 -10.575 1.00 93.44 84 GLY A CA 1
ATOM 650 C C . GLY A 1 84 ? -0.648 9.767 -9.759 1.00 93.44 84 GLY A C 1
ATOM 651 O O . GLY A 1 84 ? -1.241 9.282 -8.816 1.00 93.44 84 GLY A O 1
ATOM 652 N N . LEU A 1 85 ? 0.568 9.337 -10.107 1.00 92.62 85 LEU A N 1
ATOM 653 C CA . LEU A 1 85 ? 1.163 8.140 -9.501 1.00 92.62 85 LEU A CA 1
ATOM 654 C C . LEU A 1 85 ? 1.451 8.307 -7.999 1.00 92.62 85 LEU A C 1
ATOM 656 O O . LEU A 1 85 ? 1.140 7.432 -7.202 1.00 92.62 85 LEU A O 1
ATOM 660 N N . LEU A 1 86 ? 2.051 9.435 -7.605 1.00 92.81 86 LEU A N 1
ATOM 661 C CA . LEU A 1 86 ? 2.471 9.675 -6.215 1.00 92.81 86 LEU A CA 1
ATOM 662 C C . LEU A 1 86 ? 1.385 10.327 -5.353 1.00 92.81 86 LEU A C 1
ATOM 664 O O . LEU A 1 86 ? 1.449 10.267 -4.129 1.00 92.81 86 LEU A O 1
ATOM 668 N N . LYS A 1 87 ? 0.420 10.999 -5.983 1.00 93.44 87 LYS A N 1
ATOM 669 C CA . LYS A 1 87 ? -0.658 11.719 -5.310 1.00 93.44 87 LYS A CA 1
ATOM 670 C C . LYS A 1 87 ? -1.892 11.698 -6.192 1.00 93.44 87 LYS A C 1
ATOM 672 O O . LYS A 1 87 ? -1.777 11.868 -7.404 1.00 93.44 87 LYS A O 1
ATOM 677 N N . TYR A 1 88 ? -3.053 11.561 -5.561 1.00 94.56 88 TYR A N 1
ATOM 678 C CA . TYR A 1 88 ? -4.333 11.649 -6.243 1.00 94.56 88 TYR A CA 1
ATOM 679 C C . TYR A 1 88 ? -4.445 12.936 -7.073 1.00 94.56 88 TYR A C 1
ATOM 681 O O . TYR A 1 88 ? -4.248 14.048 -6.570 1.00 94.56 88 TYR A O 1
ATOM 689 N N . VAL A 1 89 ? -4.802 12.757 -8.342 1.00 94.19 89 VAL A N 1
ATOM 690 C CA . VAL A 1 89 ? -5.175 13.812 -9.283 1.00 94.19 89 VAL A CA 1
ATOM 691 C C . VAL A 1 89 ? -6.460 13.363 -9.959 1.00 94.19 89 VAL A C 1
ATOM 693 O O . VAL A 1 89 ? -6.552 12.230 -10.428 1.00 94.19 89 VAL A O 1
ATOM 696 N N . HIS A 1 90 ? -7.458 14.244 -10.000 1.00 91.62 90 HIS A N 1
ATOM 697 C CA . HIS A 1 90 ? -8.743 13.929 -10.614 1.00 91.62 90 HIS A CA 1
ATOM 698 C C . HIS A 1 90 ? -8.568 13.543 -12.093 1.00 91.62 90 HIS A C 1
ATOM 700 O O . HIS A 1 90 ? -7.888 14.245 -12.843 1.00 91.62 90 HIS A O 1
ATOM 706 N N . GLY A 1 91 ? -9.158 12.414 -12.496 1.00 88.94 91 GLY A N 1
ATOM 707 C CA . GLY A 1 91 ? -9.009 11.847 -13.843 1.00 88.94 91 GLY A CA 1
ATOM 708 C C . GLY A 1 91 ? -7.638 11.218 -14.140 1.00 88.94 91 GLY A C 1
ATOM 709 O O . GLY A 1 91 ? -7.358 10.907 -15.296 1.00 88.94 91 GLY A O 1
ATOM 710 N N . GLY A 1 92 ? -6.772 11.076 -13.131 1.00 91.38 92 GLY A N 1
ATOM 711 C CA . GLY A 1 92 ? -5.474 10.408 -13.228 1.00 91.38 92 GLY A CA 1
ATOM 712 C C . GLY A 1 92 ? -5.523 8.929 -12.832 1.00 91.38 92 GLY A C 1
ATOM 713 O O . GLY A 1 92 ? -6.532 8.256 -13.013 1.00 91.38 92 GLY A O 1
ATOM 714 N N . GLU A 1 93 ? -4.406 8.442 -12.286 1.00 92.75 93 GLU A N 1
ATOM 715 C CA . GLU A 1 93 ? -4.283 7.086 -11.735 1.00 92.75 93 GLU A CA 1
ATOM 716 C C . GLU A 1 93 ? -5.327 6.840 -10.635 1.00 92.75 93 GLU A C 1
ATOM 718 O O . GLU A 1 93 ? -5.649 7.755 -9.871 1.00 92.75 93 GLU A O 1
ATOM 723 N N . TYR A 1 94 ? -5.840 5.613 -10.526 1.00 94.25 94 TYR A N 1
ATOM 724 C CA . TYR A 1 94 ? -6.756 5.257 -9.444 1.00 94.25 94 TYR A CA 1
ATOM 725 C C . TYR A 1 94 ? -6.010 5.163 -8.103 1.00 94.25 94 TYR A C 1
ATOM 727 O O . TYR A 1 94 ? -4.946 4.556 -8.007 1.00 94.25 94 TYR A O 1
ATOM 735 N N . HIS A 1 95 ? -6.591 5.732 -7.042 1.00 96.00 95 HIS A N 1
ATOM 736 C CA . HIS A 1 95 ? -6.082 5.619 -5.670 1.00 96.00 95 HIS A CA 1
ATOM 737 C C . HIS A 1 95 ? -7.117 4.930 -4.793 1.00 96.00 95 HIS A C 1
ATOM 739 O O . HIS A 1 95 ? -8.270 5.362 -4.742 1.00 96.00 95 HIS A O 1
ATOM 745 N N . ALA A 1 96 ? -6.686 3.914 -4.040 1.00 95.12 96 ALA A N 1
ATOM 746 C CA . ALA A 1 96 ? -7.537 3.253 -3.048 1.00 95.12 96 ALA A CA 1
ATOM 747 C C . ALA A 1 96 ? -8.031 4.233 -1.965 1.00 95.12 96 ALA A C 1
ATOM 749 O O . ALA A 1 96 ? -9.136 4.080 -1.458 1.00 95.12 96 ALA A O 1
ATOM 750 N N . TYR A 1 97 ? -7.232 5.261 -1.663 1.00 94.56 97 TYR A N 1
ATOM 751 C CA . TYR A 1 97 ? -7.592 6.376 -0.789 1.00 94.56 97 TYR A CA 1
ATOM 752 C C . TYR A 1 97 ? -7.847 7.633 -1.628 1.00 94.56 97 TYR A C 1
ATOM 754 O O . TYR A 1 97 ? -6.983 8.499 -1.764 1.00 94.56 97 TYR A O 1
ATOM 762 N N . ASN A 1 98 ? -9.030 7.713 -2.233 1.00 95.56 98 ASN A N 1
ATOM 763 C CA . ASN A 1 98 ? -9.481 8.878 -2.997 1.00 95.56 98 ASN A CA 1
ATOM 764 C C . ASN A 1 98 ? -10.536 9.688 -2.208 1.00 95.56 98 ASN A C 1
ATOM 766 O O . ASN A 1 98 ? -11.061 9.191 -1.208 1.00 95.56 98 ASN A O 1
ATOM 770 N N . PRO A 1 99 ? -10.852 10.931 -2.626 1.00 96.81 99 PRO A N 1
ATOM 771 C CA . PRO A 1 99 ? -11.765 11.799 -1.883 1.00 96.81 99 PRO A CA 1
ATOM 772 C C . PRO A 1 99 ? -13.151 11.203 -1.623 1.00 96.81 99 PRO A C 1
ATOM 774 O O . PRO A 1 99 ? -13.700 11.434 -0.551 1.00 96.81 99 PRO A O 1
ATOM 777 N N . ASP A 1 100 ? -13.709 10.432 -2.559 1.00 95.94 100 ASP A N 1
ATOM 778 C CA . ASP A 1 100 ? -15.045 9.850 -2.398 1.00 95.94 100 ASP A CA 1
ATOM 779 C C . ASP A 1 100 ? -15.038 8.724 -1.358 1.00 95.94 100 ASP A C 1
ATOM 781 O O . ASP A 1 100 ? -15.886 8.704 -0.466 1.00 95.94 100 ASP A O 1
ATOM 785 N N . VAL A 1 101 ? -14.022 7.855 -1.396 1.00 96.94 101 VAL A N 1
ATOM 786 C CA . VAL A 1 101 ? -13.820 6.789 -0.398 1.00 96.94 101 VAL A CA 1
ATOM 787 C C . VAL A 1 101 ? -13.585 7.376 0.999 1.00 96.94 101 VAL A C 1
ATOM 789 O O . VAL A 1 101 ? -14.182 6.922 1.970 1.00 96.94 101 VAL A O 1
ATOM 792 N N . VAL A 1 102 ? -12.746 8.410 1.121 1.00 97.62 102 VAL A N 1
ATOM 793 C CA . VAL A 1 102 ? -12.460 9.043 2.422 1.00 97.62 102 VAL A CA 1
ATOM 794 C C . VAL A 1 102 ? -13.694 9.761 2.974 1.00 97.62 102 VAL A C 1
ATOM 796 O O . VAL A 1 102 ? -13.997 9.617 4.157 1.00 97.62 102 VAL A O 1
ATOM 799 N N . ARG A 1 103 ? -14.421 10.509 2.133 1.00 98.06 103 ARG A N 1
ATOM 800 C CA . ARG A 1 103 ? -15.619 11.256 2.544 1.00 98.06 103 ARG A CA 1
ATOM 801 C C . ARG A 1 103 ? -16.727 10.322 3.025 1.00 98.06 103 ARG A C 1
ATOM 803 O O . ARG A 1 103 ? -17.281 10.556 4.092 1.00 98.06 103 ARG A O 1
ATOM 810 N N . THR A 1 104 ? -17.028 9.272 2.262 1.00 97.94 104 THR A N 1
ATOM 811 C CA . THR A 1 104 ? -18.083 8.305 2.618 1.00 97.94 104 THR A CA 1
ATOM 812 C C . THR A 1 104 ? -17.738 7.522 3.881 1.00 97.94 104 THR A C 1
ATOM 814 O O . THR A 1 104 ? -18.598 7.358 4.741 1.00 97.94 104 THR A O 1
ATOM 817 N N . LEU A 1 105 ? -16.469 7.136 4.073 1.00 98.12 105 LEU A N 1
ATOM 818 C CA . LEU A 1 105 ? -16.032 6.517 5.326 1.00 98.12 105 LEU A CA 1
ATOM 819 C C . LEU A 1 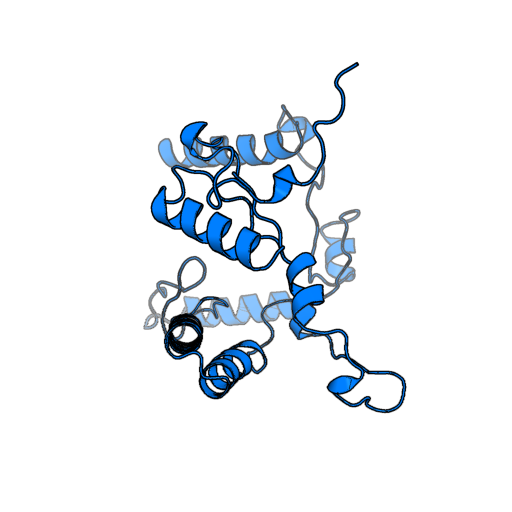105 ? -16.209 7.461 6.522 1.00 98.12 105 LEU A C 1
ATOM 821 O O . LEU A 1 105 ? -16.712 7.042 7.560 1.00 98.12 105 LEU A O 1
ATOM 825 N N . GLN A 1 106 ? -15.805 8.729 6.381 1.00 98.06 106 GLN A N 1
ATOM 826 C CA . GLN A 1 106 ? -15.962 9.737 7.434 1.00 98.06 106 GLN A CA 1
ATOM 827 C C . GLN A 1 106 ? -17.432 9.990 7.775 1.00 98.06 106 GLN A C 1
ATOM 829 O O . GLN A 1 106 ? -17.759 10.100 8.952 1.00 98.06 106 GLN A O 1
ATOM 834 N N . GLN A 1 107 ? -18.309 10.042 6.770 1.00 98.06 107 GLN A N 1
ATOM 835 C CA . GLN A 1 107 ? -19.751 10.157 6.977 1.00 98.06 107 GLN A CA 1
ATOM 836 C C . GLN A 1 107 ? -20.292 8.947 7.746 1.00 98.06 107 GLN A C 1
ATOM 838 O O . GLN A 1 107 ? -20.927 9.139 8.776 1.00 98.06 107 GLN A O 1
ATOM 843 N N . ALA A 1 108 ? -19.961 7.725 7.317 1.00 98.12 108 ALA A N 1
ATOM 844 C CA . ALA A 1 108 ? -20.440 6.496 7.947 1.00 98.12 108 ALA A CA 1
ATOM 845 C C . ALA A 1 108 ? -20.059 6.388 9.433 1.00 98.12 108 ALA A C 1
ATOM 847 O O . ALA A 1 108 ? -20.884 6.013 10.264 1.00 98.12 108 ALA A O 1
ATOM 848 N N . VAL A 1 109 ? -18.820 6.745 9.797 1.00 96.94 109 VAL A N 1
ATOM 849 C CA . VAL A 1 109 ? -18.382 6.700 11.207 1.00 96.94 109 VAL A CA 1
ATOM 850 C C . VAL A 1 109 ? -18.932 7.854 12.051 1.00 96.94 109 VAL A C 1
ATOM 852 O O . VAL A 1 109 ? -18.959 7.738 13.272 1.00 96.94 109 VAL A O 1
ATOM 855 N N . GLN A 1 110 ? -19.349 8.966 11.432 1.00 97.25 110 GLN A N 1
ATOM 856 C CA . GLN A 1 110 ? -19.949 10.108 12.132 1.00 97.25 110 GLN A CA 1
ATOM 857 C C . GLN A 1 110 ? -21.456 9.945 12.334 1.00 97.25 110 GLN A C 1
ATOM 859 O O . GLN A 1 110 ? -21.960 10.309 13.394 1.00 97.25 110 GLN A O 1
ATOM 864 N N . SER A 1 111 ? -22.172 9.428 11.333 1.00 97.25 111 SER A N 1
ATOM 865 C CA . SER A 1 111 ? -23.617 9.197 11.413 1.00 97.25 111 SER A CA 1
ATOM 866 C C . SER A 1 111 ? -23.953 7.968 12.256 1.00 97.25 111 SER A C 1
ATOM 868 O O . SER A 1 111 ? -24.941 7.981 12.983 1.00 97.25 111 SER A O 1
ATOM 870 N N . GLY A 1 112 ? -23.125 6.919 12.176 1.00 94.62 112 GLY A N 1
ATOM 871 C CA . GLY A 1 112 ? -23.408 5.617 12.780 1.00 94.62 112 GLY A CA 1
ATOM 872 C C . GLY A 1 112 ? -24.445 4.794 12.007 1.00 94.62 112 GLY A C 1
ATOM 873 O O . GLY A 1 112 ? -24.795 3.698 12.443 1.00 94.62 112 GLY A O 1
ATOM 874 N N . GLU A 1 113 ? -24.918 5.287 10.860 1.00 97.06 113 GLU A N 1
ATOM 875 C CA . GLU A 1 113 ? -25.921 4.618 10.036 1.00 97.06 113 GLU A CA 1
ATOM 876 C C . GLU A 1 113 ? -25.270 3.577 9.118 1.00 97.06 113 GLU A C 1
ATOM 878 O O . GLU A 1 113 ? -24.335 3.858 8.363 1.00 97.06 113 GLU A O 1
ATOM 883 N N . TYR A 1 114 ? -25.785 2.345 9.142 1.00 96.12 114 TYR A N 1
ATOM 884 C CA . TYR A 1 114 ? -25.217 1.253 8.343 1.00 96.12 114 TYR A CA 1
ATOM 885 C C . TYR A 1 114 ? -25.360 1.487 6.831 1.00 96.12 114 TYR A C 1
ATOM 887 O O . TYR A 1 114 ? -24.517 1.049 6.050 1.00 96.12 114 TYR A O 1
ATOM 895 N N . SER A 1 115 ? -26.396 2.213 6.412 1.00 97.81 115 SER A N 1
ATOM 896 C CA . SER A 1 115 ? -26.631 2.593 5.017 1.00 97.81 115 SER A CA 1
ATOM 897 C C . SER A 1 115 ? -25.506 3.472 4.451 1.00 97.81 115 SER A C 1
ATOM 899 O O . SER A 1 115 ? -25.057 3.232 3.330 1.00 97.81 115 SER A O 1
ATOM 901 N N . ASP A 1 116 ? -24.975 4.407 5.242 1.00 97.81 116 ASP A N 1
ATOM 902 C CA . ASP A 1 116 ? -23.811 5.217 4.856 1.00 97.81 116 ASP A CA 1
ATOM 903 C C . ASP A 1 116 ? -22.548 4.344 4.712 1.00 97.81 116 ASP A C 1
ATOM 905 O O . ASP A 1 116 ? -21.748 4.523 3.789 1.00 97.81 116 ASP A O 1
ATOM 909 N N . TYR A 1 117 ? -22.378 3.337 5.582 1.00 98.00 117 TYR A N 1
ATOM 910 C CA . TYR A 1 117 ? -21.289 2.363 5.442 1.00 98.00 117 TYR A CA 1
ATOM 911 C C . TYR A 1 117 ? -21.432 1.516 4.171 1.00 98.00 117 TYR A C 1
ATOM 913 O O . TYR A 1 117 ? -20.431 1.221 3.517 1.00 98.00 117 TYR A O 1
ATOM 921 N N . GLN A 1 118 ? -22.655 1.136 3.790 1.00 98.12 118 GLN A N 1
ATOM 922 C CA . GLN A 1 118 ? -22.901 0.392 2.552 1.00 98.12 118 GLN A CA 1
ATOM 923 C C . GLN A 1 118 ? -22.524 1.205 1.307 1.00 98.12 118 GLN A C 1
ATOM 925 O O . GLN A 1 118 ? -21.988 0.629 0.359 1.00 98.12 118 GLN A O 1
ATOM 930 N N . GLU A 1 119 ? -22.729 2.527 1.313 1.00 97.62 119 GLU A N 1
ATOM 931 C CA . GLU A 1 119 ? -22.262 3.406 0.232 1.00 97.62 119 GLU A CA 1
ATOM 932 C C . GLU A 1 119 ? -20.729 3.386 0.119 1.00 97.62 119 GLU A C 1
ATOM 934 O O . GLU A 1 119 ? -20.187 3.142 -0.963 1.00 97.62 119 GLU A O 1
ATOM 939 N N . TYR A 1 120 ? -20.024 3.547 1.244 1.00 98.06 120 TYR A N 1
ATOM 940 C CA . TYR A 1 120 ? -18.565 3.399 1.299 1.00 98.06 120 TYR A CA 1
ATOM 941 C C . TYR A 1 120 ? -18.106 2.018 0.797 1.00 98.06 120 TYR A C 1
ATOM 943 O O . TYR A 1 120 ? -17.219 1.918 -0.056 1.00 98.06 120 TYR A O 1
ATOM 951 N N . ALA A 1 121 ? -18.720 0.944 1.300 1.00 97.69 121 ALA A N 1
ATOM 952 C CA . ALA A 1 121 ? -18.353 -0.426 0.963 1.00 97.69 121 ALA A CA 1
ATOM 953 C C . ALA A 1 121 ? -18.541 -0.700 -0.532 1.00 97.69 121 ALA A C 1
ATOM 955 O O . ALA A 1 121 ? -17.689 -1.335 -1.151 1.00 97.69 121 ALA A O 1
ATOM 956 N N . LYS A 1 122 ? -19.606 -0.164 -1.136 1.00 97.19 122 LYS A N 1
ATOM 957 C CA . LYS A 1 122 ? -19.852 -0.260 -2.575 1.00 97.19 122 LYS A CA 1
ATOM 958 C C . LYS A 1 122 ? -18.731 0.389 -3.388 1.00 97.19 122 LYS A C 1
ATOM 960 O O . LYS A 1 122 ? -18.201 -0.245 -4.296 1.00 97.19 122 LYS A O 1
ATOM 965 N N . LEU A 1 123 ? -18.311 1.606 -3.026 1.00 96.50 123 LEU A N 1
ATOM 966 C CA . LEU A 1 123 ? -17.206 2.302 -3.704 1.00 96.50 123 LEU A CA 1
ATOM 967 C C . LEU A 1 123 ? -15.886 1.522 -3.643 1.00 96.50 123 LEU A C 1
ATOM 969 O O . LEU A 1 123 ? -15.088 1.580 -4.580 1.00 96.50 123 LEU A O 1
ATOM 973 N N . VAL A 1 124 ? -15.639 0.810 -2.541 1.00 96.38 124 VAL A N 1
ATOM 974 C CA . VAL A 1 124 ? -14.423 0.007 -2.360 1.00 96.38 124 VAL A CA 1
ATOM 975 C C . VAL A 1 124 ? -14.518 -1.348 -3.061 1.00 96.38 124 VAL A C 1
ATOM 977 O O . VAL A 1 124 ? -13.515 -1.787 -3.618 1.00 96.38 124 VAL A O 1
ATOM 980 N N . ASN A 1 125 ? -15.681 -2.000 -3.047 1.00 95.31 125 ASN A N 1
ATOM 981 C CA . ASN A 1 125 ? -15.852 -3.367 -3.551 1.00 95.31 125 ASN A CA 1
ATOM 982 C C . ASN A 1 125 ? -16.142 -3.433 -5.059 1.00 95.31 125 ASN A C 1
ATOM 984 O O . ASN A 1 125 ? -15.777 -4.414 -5.694 1.00 95.31 125 ASN A O 1
ATOM 988 N N . GLU A 1 126 ? -16.761 -2.404 -5.645 1.00 94.88 126 GLU A N 1
ATOM 989 C CA . GLU A 1 126 ? -17.108 -2.358 -7.080 1.00 94.88 126 GLU A CA 1
ATOM 990 C C . GLU A 1 126 ? -16.082 -1.584 -7.931 1.00 94.88 126 GLU A C 1
ATOM 992 O O . GLU A 1 126 ? -16.323 -1.257 -9.096 1.00 94.88 126 GLU A O 1
ATOM 997 N N . ARG A 1 127 ? -14.921 -1.254 -7.359 1.00 94.00 127 ARG A N 1
ATOM 998 C CA . ARG A 1 127 ? -13.840 -0.561 -8.070 1.00 94.00 127 ARG A CA 1
ATOM 999 C C . ARG A 1 127 ? -13.166 -1.460 -9.122 1.00 94.00 127 ARG A C 1
ATOM 1001 O O . ARG A 1 127 ? -13.173 -2.683 -8.985 1.00 94.00 127 ARG A O 1
ATOM 1008 N N . PRO A 1 128 ? -12.474 -0.873 -10.117 1.00 93.62 128 PRO A N 1
ATOM 1009 C CA . PRO A 1 128 ? -11.539 -1.626 -10.949 1.00 93.62 128 PRO A CA 1
ATOM 1010 C C . PRO A 1 128 ? -10.455 -2.300 -10.100 1.00 93.62 128 PRO A C 1
ATOM 1012 O O . PRO A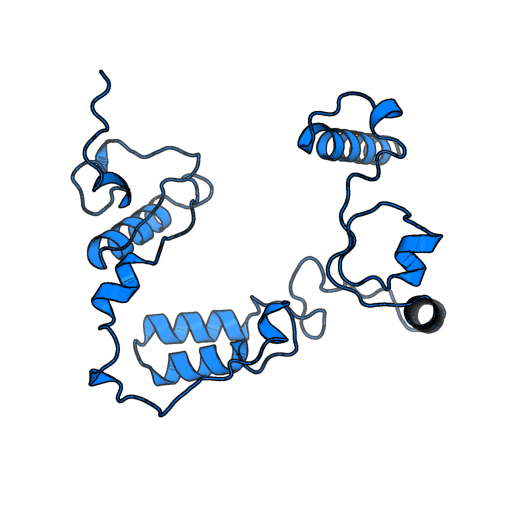 1 128 ? -10.044 -1.752 -9.074 1.00 93.62 128 PRO A O 1
ATOM 1015 N N . ALA A 1 129 ? -9.956 -3.453 -10.549 1.00 95.50 129 ALA A N 1
ATOM 1016 C CA . ALA A 1 129 ? -8.916 -4.187 -9.837 1.00 95.50 129 ALA A CA 1
ATOM 1017 C C . ALA A 1 129 ? -7.690 -3.296 -9.566 1.00 95.50 129 ALA A C 1
ATOM 1019 O O . ALA A 1 129 ? -7.032 -2.821 -10.491 1.00 95.50 129 ALA A O 1
ATOM 1020 N N . ALA A 1 130 ? -7.394 -3.076 -8.284 1.00 95.12 130 ALA A N 1
ATOM 1021 C CA . ALA A 1 130 ? -6.294 -2.232 -7.816 1.00 95.12 130 ALA A CA 1
ATOM 1022 C C . ALA A 1 130 ? -5.275 -3.027 -6.984 1.00 95.12 130 ALA A C 1
ATOM 1024 O O . ALA A 1 130 ? -4.130 -2.614 -6.809 1.00 95.12 130 ALA A O 1
ATOM 1025 N N . THR A 1 131 ? -5.691 -4.172 -6.446 1.00 95.50 131 THR A N 1
ATOM 1026 C CA . THR A 1 131 ? -4.887 -5.090 -5.641 1.00 95.50 131 THR A CA 1
ATOM 1027 C C . THR A 1 131 ? -5.190 -6.536 -6.033 1.00 95.50 131 THR A C 1
ATOM 1029 O O . THR A 1 131 ? -6.265 -6.829 -6.542 1.00 95.50 131 THR A O 1
ATOM 1032 N N . LEU A 1 132 ? -4.271 -7.469 -5.759 1.00 95.19 132 LEU A N 1
ATOM 1033 C CA . LEU A 1 132 ? -4.427 -8.880 -6.158 1.00 95.19 132 LEU A CA 1
ATOM 1034 C C . LEU A 1 132 ? -5.706 -9.535 -5.620 1.00 95.19 132 LEU A C 1
ATOM 1036 O O . LEU A 1 132 ? -6.307 -10.352 -6.305 1.00 95.19 132 LEU A O 1
ATOM 1040 N N . ARG A 1 133 ? -6.146 -9.158 -4.413 1.00 95.69 133 ARG A N 1
ATOM 1041 C CA . ARG A 1 133 ? -7.388 -9.684 -3.825 1.00 95.69 133 ARG A CA 1
ATOM 1042 C C . ARG A 1 133 ? -8.642 -9.279 -4.600 1.00 95.69 133 ARG A C 1
ATOM 1044 O O . ARG A 1 133 ? -9.633 -9.984 -4.507 1.00 95.69 133 ARG A O 1
ATOM 1051 N N . ASP A 1 134 ? -8.589 -8.189 -5.368 1.00 95.81 134 ASP A N 1
ATOM 1052 C CA . ASP A 1 134 ? -9.717 -7.754 -6.197 1.00 95.81 134 ASP A CA 1
ATOM 1053 C C . ASP A 1 134 ? -9.927 -8.709 -7.398 1.00 95.81 134 ASP A C 1
ATOM 1055 O O . ASP A 1 134 ? -10.960 -8.659 -8.053 1.00 95.81 134 ASP A O 1
ATOM 1059 N N . LEU A 1 135 ? -8.957 -9.592 -7.685 1.00 95.44 135 LEU A N 1
ATOM 1060 C CA . LEU A 1 135 ? -9.044 -10.638 -8.714 1.00 95.44 135 LEU A CA 1
ATOM 1061 C C . LEU A 1 135 ? -9.571 -11.976 -8.169 1.00 95.44 135 LEU A C 1
ATOM 1063 O O . LEU A 1 135 ? -9.672 -12.945 -8.920 1.00 95.44 135 LEU A O 1
ATOM 1067 N N . LEU A 1 136 ? -9.853 -12.057 -6.867 1.00 95.38 136 LEU A N 1
ATOM 1068 C CA . LEU A 1 136 ? -10.323 -13.272 -6.212 1.00 95.38 136 LEU A CA 1
ATOM 1069 C C . LEU A 1 136 ? -11.829 -13.182 -5.965 1.00 95.38 136 LEU A C 1
ATOM 1071 O O . LEU A 1 136 ? -12.329 -12.161 -5.498 1.00 95.38 136 LEU A O 1
ATOM 1075 N N . ALA A 1 137 ? -12.538 -14.280 -6.223 1.00 94.25 137 ALA A N 1
ATOM 1076 C CA . ALA A 1 137 ? -13.938 -14.446 -5.857 1.00 94.25 137 ALA A CA 1
ATOM 1077 C C . ALA A 1 137 ? -14.060 -15.493 -4.746 1.00 94.25 137 ALA A C 1
ATOM 1079 O O . ALA A 1 137 ? -13.388 -16.525 -4.769 1.00 94.25 137 ALA A O 1
ATOM 1080 N N . ILE A 1 138 ? -14.923 -15.220 -3.768 1.00 93.94 138 ILE A N 1
ATOM 1081 C CA . ILE A 1 138 ? -15.251 -16.187 -2.721 1.00 93.94 138 ILE A CA 1
ATOM 1082 C C . ILE A 1 138 ? -16.310 -17.134 -3.287 1.00 93.94 138 ILE A C 1
ATOM 1084 O O . ILE A 1 138 ? -17.396 -16.698 -3.662 1.00 93.94 138 ILE A O 1
ATOM 1088 N N . HIS A 1 139 ? -15.992 -18.426 -3.322 1.00 93.25 139 HIS A N 1
ATOM 1089 C CA . HIS A 1 139 ? -16.935 -19.496 -3.633 1.00 93.25 139 HIS A CA 1
ATOM 1090 C C . HIS A 1 139 ? -17.250 -20.242 -2.334 1.00 93.25 139 HIS A C 1
ATOM 1092 O O . HIS A 1 139 ? -16.443 -21.070 -1.916 1.00 93.25 139 HIS A O 1
ATOM 1098 N N . PRO A 1 140 ? -18.342 -19.891 -1.634 1.00 91.00 140 PRO A N 1
ATOM 1099 C CA . PRO A 1 140 ? -18.695 -20.560 -0.392 1.00 91.00 140 PRO A CA 1
ATOM 1100 C C . PRO A 1 140 ? -19.146 -21.996 -0.674 1.00 91.00 140 PRO A C 1
ATOM 1102 O O . PRO A 1 140 ? -19.953 -22.233 -1.575 1.00 91.00 140 PRO A O 1
ATOM 1105 N N . ASP A 1 141 ? -18.645 -22.934 0.125 1.00 90.62 141 ASP A N 1
ATOM 1106 C CA . ASP A 1 141 ? -19.122 -24.314 0.146 1.00 90.62 141 ASP A CA 1
ATOM 1107 C C . ASP A 1 141 ? -20.273 -24.442 1.158 1.00 90.62 141 ASP A C 1
ATOM 1109 O O . ASP A 1 141 ? -20.134 -24.036 2.313 1.00 90.62 141 ASP A O 1
ATOM 1113 N N . GLY A 1 142 ? -21.395 -25.040 0.746 1.00 89.12 142 GLY A N 1
ATOM 1114 C CA . GLY A 1 142 ? -22.545 -25.320 1.616 1.00 89.12 142 GLY A CA 1
ATOM 1115 C C . GLY A 1 142 ? -23.706 -24.326 1.505 1.00 89.12 142 GLY A C 1
ATOM 1116 O O . GLY A 1 142 ? -23.743 -23.466 0.625 1.00 89.12 142 GLY A O 1
ATOM 1117 N N . GLU A 1 143 ? -24.698 -24.495 2.380 1.00 91.94 143 GLU A N 1
ATOM 1118 C CA . GLU A 1 143 ? -25.870 -23.616 2.451 1.00 91.94 143 GLU A CA 1
ATOM 1119 C C . GLU A 1 143 ? -25.574 -22.371 3.294 1.00 91.94 143 GLU A C 1
ATOM 1121 O O . GLU A 1 143 ? -24.780 -22.404 4.235 1.00 91.94 143 GLU A O 1
ATOM 1126 N N . ALA A 1 144 ? -26.218 -21.255 2.949 1.00 94.00 144 ALA A N 1
ATOM 1127 C CA . ALA A 1 144 ? -26.094 -20.025 3.715 1.00 94.00 144 ALA A CA 1
ATOM 1128 C C . ALA A 1 144 ? -26.676 -20.211 5.123 1.00 94.00 144 ALA A C 1
ATOM 1130 O O . ALA A 1 144 ? -27.803 -20.677 5.279 1.00 94.00 144 ALA A O 1
ATOM 1131 N N . VAL A 1 145 ? -25.910 -19.801 6.131 1.00 94.12 145 VAL A N 1
ATOM 1132 C CA . VAL A 1 145 ? -26.347 -19.773 7.530 1.00 94.12 145 VAL A CA 1
ATOM 1133 C C . VAL A 1 145 ? -27.037 -18.452 7.854 1.00 94.12 145 VAL A C 1
ATOM 1135 O O . VAL A 1 145 ? -26.833 -17.435 7.181 1.00 94.12 145 VAL A O 1
ATOM 1138 N N . THR A 1 146 ? -27.857 -18.456 8.899 1.00 95.94 146 THR A N 1
ATOM 1139 C CA . THR A 1 146 ? -28.462 -17.225 9.416 1.00 95.94 146 THR A CA 1
ATOM 1140 C C . THR A 1 146 ? -27.419 -16.385 10.155 1.00 95.94 146 THR A C 1
ATOM 1142 O O . THR A 1 146 ? -26.442 -16.910 10.683 1.00 95.94 146 THR A O 1
ATOM 1145 N N . ILE A 1 147 ? -27.609 -15.062 10.214 1.00 93.44 147 ILE A N 1
ATOM 1146 C CA . ILE A 1 147 ? -26.657 -14.175 10.907 1.00 93.44 147 ILE A CA 1
ATOM 1147 C C . ILE A 1 147 ? -26.532 -14.506 12.403 1.00 93.44 147 ILE A C 1
ATOM 1149 O O . ILE A 1 147 ? -25.468 -14.310 12.977 1.00 93.44 147 ILE A O 1
ATOM 1153 N N . ASP A 1 148 ? -27.586 -15.060 13.007 1.00 95.31 148 ASP A N 1
ATOM 1154 C CA . ASP A 1 148 ? -27.614 -15.461 14.418 1.00 95.31 148 ASP A CA 1
ATOM 1155 C C . ASP A 1 148 ? -26.723 -16.683 14.711 1.00 95.31 148 ASP A C 1
ATOM 1157 O O . ASP A 1 148 ? -26.328 -16.905 15.855 1.00 95.31 148 ASP A O 1
ATOM 1161 N N . GLU A 1 149 ? -26.386 -17.472 13.685 1.00 94.88 149 GLU A N 1
ATOM 1162 C CA . GLU A 1 149 ? -25.444 -18.596 13.776 1.00 94.88 149 GLU A CA 1
ATOM 1163 C C . GLU A 1 149 ? -23.986 -18.152 13.583 1.00 94.88 149 GLU A C 1
ATOM 1165 O O . GLU A 1 149 ? -23.058 -18.918 13.856 1.00 94.88 149 GLU A O 1
ATOM 1170 N N . VAL A 1 150 ? -23.767 -16.920 13.115 1.00 95.44 150 VAL A N 1
ATOM 1171 C CA . VAL A 1 150 ? -22.433 -16.341 12.963 1.00 95.44 150 VAL A CA 1
ATOM 1172 C C . VAL A 1 150 ? -21.927 -15.868 14.324 1.00 95.44 150 VAL A C 1
ATOM 1174 O O . VAL A 1 150 ? -22.669 -15.370 15.168 1.00 95.44 150 VAL A O 1
ATOM 1177 N N . GLU A 1 151 ? -20.622 -16.013 14.537 1.00 95.31 151 GLU A N 1
ATOM 1178 C CA . GLU A 1 151 ? -19.948 -15.508 15.729 1.00 95.31 151 GLU A CA 1
ATOM 1179 C C . GLU A 1 151 ? -20.258 -14.008 15.959 1.00 95.31 151 GLU A C 1
ATOM 1181 O O . GLU A 1 151 ? -20.175 -13.207 15.020 1.00 95.31 151 GLU A O 1
ATOM 1186 N N . PRO A 1 152 ? -20.600 -13.592 17.196 1.00 94.81 152 PRO A N 1
ATOM 1187 C CA . PRO A 1 152 ? -20.996 -12.218 17.473 1.00 94.81 152 PRO A CA 1
ATOM 1188 C C . PRO A 1 152 ? -19.849 -11.231 17.235 1.00 94.81 152 PRO A C 1
ATOM 1190 O O . PRO A 1 152 ? -18.676 -11.521 17.486 1.00 94.81 152 PRO A O 1
ATOM 1193 N N . ALA A 1 153 ? -20.198 -10.003 16.839 1.00 90.50 153 ALA A N 1
ATOM 1194 C CA . ALA A 1 153 ? -19.227 -8.959 16.501 1.00 90.50 153 ALA A CA 1
ATOM 1195 C C . ALA A 1 153 ? -18.199 -8.675 17.616 1.00 90.50 153 ALA A C 1
ATOM 1197 O O . ALA A 1 153 ? -17.036 -8.397 17.325 1.00 90.50 153 ALA A O 1
ATOM 1198 N N . SER A 1 154 ? -18.590 -8.816 18.889 1.00 92.00 154 SER A N 1
ATOM 1199 C CA . SER A 1 154 ? -17.703 -8.639 20.048 1.00 92.00 154 SER A CA 1
ATOM 1200 C C . SER A 1 154 ? -16.503 -9.592 20.065 1.00 92.00 154 SER A C 1
ATOM 1202 O O . SER A 1 154 ? -15.455 -9.249 20.611 1.00 92.00 154 SER A O 1
ATOM 1204 N N . GLU A 1 155 ? -16.631 -10.779 19.471 1.00 94.25 155 GLU A N 1
ATOM 1205 C CA . GLU A 1 155 ? -15.527 -11.737 19.357 1.00 94.25 155 GLU A CA 1
ATOM 1206 C C . GLU A 1 155 ? -14.642 -11.450 18.137 1.00 94.25 155 GLU A C 1
ATOM 1208 O O . GLU A 1 155 ? -13.434 -11.701 18.170 1.00 94.25 155 GLU A O 1
ATOM 1213 N N . LEU A 1 156 ? -15.200 -10.827 17.092 1.00 91.56 156 LEU A N 1
ATOM 1214 C CA . LEU A 1 156 ? -14.442 -10.399 15.915 1.00 91.56 156 LEU A CA 1
ATOM 1215 C C . LEU A 1 156 ? -13.472 -9.257 16.245 1.00 91.56 156 LEU A C 1
ATOM 1217 O O . LEU A 1 156 ? -12.336 -9.265 15.769 1.00 91.56 156 LEU A O 1
ATOM 1221 N N . PHE A 1 157 ? -13.865 -8.308 17.104 1.00 90.25 157 PHE A N 1
ATOM 1222 C CA . PHE A 1 157 ? -13.030 -7.147 17.454 1.00 90.25 157 PHE A CA 1
ATOM 1223 C C . PHE A 1 157 ? -11.692 -7.519 18.098 1.00 90.25 157 PHE A C 1
ATOM 1225 O O . PHE A 1 157 ? -10.694 -6.830 17.889 1.00 90.25 157 PHE A O 1
ATOM 1232 N N . LYS A 1 158 ? -11.634 -8.652 18.808 1.00 90.88 158 LYS A N 1
ATOM 1233 C CA . LYS A 1 158 ? -10.405 -9.179 19.427 1.00 90.88 158 LYS A CA 1
ATOM 1234 C C . LYS A 1 158 ? -9.326 -9.536 18.399 1.00 90.88 158 LYS A C 1
ATOM 1236 O O . LYS A 1 158 ? -8.150 -9.627 18.744 1.00 90.88 158 LYS A O 1
ATOM 1241 N N . ARG A 1 159 ? -9.727 -9.753 17.141 1.00 92.56 159 ARG A N 1
ATOM 1242 C CA . ARG A 1 159 ? -8.843 -10.086 16.013 1.00 92.56 159 ARG A CA 1
ATOM 1243 C C . ARG A 1 159 ? -8.302 -8.842 15.312 1.00 92.56 159 ARG A C 1
ATOM 1245 O O . ARG A 1 159 ? -7.393 -8.967 14.494 1.00 92.56 159 ARG A O 1
ATOM 1252 N N . PHE A 1 160 ? -8.846 -7.662 15.610 1.00 90.56 160 PHE A N 1
ATOM 1253 C CA . PHE A 1 160 ? -8.368 -6.405 15.055 1.00 90.56 160 PHE A CA 1
ATOM 1254 C C . PHE A 1 160 ? -7.268 -5.796 15.922 1.00 90.56 160 PHE A C 1
ATOM 1256 O O . PHE A 1 160 ? -7.303 -5.831 17.155 1.00 90.56 160 PHE A O 1
ATOM 1263 N N . ASP A 1 161 ? -6.291 -5.216 15.236 1.00 91.19 161 ASP A N 1
ATOM 1264 C CA . ASP A 1 161 ? -5.203 -4.449 15.822 1.00 91.19 161 ASP A CA 1
ATOM 1265 C C . ASP A 1 161 ? -5.069 -3.138 15.048 1.00 91.19 161 ASP A C 1
ATOM 1267 O O . ASP A 1 161 ? -5.066 -3.127 13.810 1.00 91.19 161 ASP A O 1
ATOM 1271 N N . THR A 1 162 ? -4.976 -2.020 15.762 1.00 89.31 162 THR A N 1
ATOM 1272 C CA . THR A 1 162 ? -4.601 -0.754 15.131 1.00 89.31 162 THR A CA 1
ATOM 1273 C C . THR A 1 162 ? -3.109 -0.782 14.835 1.00 89.31 162 THR A C 1
ATOM 1275 O O . THR A 1 162 ? -2.298 -0.965 15.742 1.00 89.31 162 THR A O 1
ATOM 1278 N N . ALA A 1 163 ? -2.742 -0.556 13.574 1.00 83.06 163 ALA A N 1
ATOM 1279 C CA . ALA A 1 163 ? -1.348 -0.564 13.145 1.00 83.06 163 ALA A CA 1
ATOM 1280 C C . ALA A 1 163 ? -0.444 0.317 14.029 1.00 83.06 163 ALA A C 1
ATOM 1282 O O . ALA A 1 163 ? -0.844 1.373 14.519 1.00 83.06 163 ALA A O 1
ATOM 1283 N N . ALA A 1 164 ? 0.808 -0.113 14.179 1.00 85.62 164 ALA A N 1
ATOM 1284 C CA . ALA A 1 164 ? 1.817 0.569 14.975 1.00 85.62 164 ALA A CA 1
ATOM 1285 C C . ALA A 1 164 ? 2.194 1.924 14.355 1.00 85.62 164 ALA A C 1
ATOM 1287 O O . ALA A 1 164 ? 2.936 1.988 13.374 1.00 85.62 164 ALA A O 1
ATOM 1288 N N . MET A 1 165 ? 1.691 3.013 14.934 1.00 90.19 165 MET A N 1
ATOM 1289 C CA . MET A 1 165 ? 1.992 4.381 14.510 1.00 90.19 165 MET A CA 1
ATOM 1290 C C . MET A 1 165 ? 2.639 5.127 15.673 1.00 90.19 165 MET A C 1
ATOM 1292 O O . MET A 1 165 ? 2.074 5.201 16.760 1.00 90.19 165 MET A O 1
ATOM 1296 N N . SER A 1 166 ? 3.854 5.638 15.465 1.00 86.06 166 SER A N 1
ATOM 1297 C CA . SER A 1 166 ? 4.636 6.252 16.537 1.00 86.06 166 SER A CA 1
ATOM 1298 C C . SER A 1 166 ? 4.058 7.592 16.988 1.00 86.06 166 SER A C 1
ATOM 1300 O O . SER A 1 166 ? 3.589 8.407 16.186 1.00 86.06 166 SER A O 1
ATOM 1302 N N . ILE A 1 167 ? 4.165 7.857 18.290 1.00 80.38 167 ILE A N 1
ATOM 1303 C CA . ILE A 1 167 ? 3.978 9.204 18.824 1.00 80.38 167 ILE A CA 1
ATOM 1304 C C . ILE A 1 167 ? 5.040 10.135 18.210 1.00 80.38 167 ILE A C 1
ATOM 1306 O O . ILE A 1 167 ? 6.218 9.784 18.127 1.00 80.38 167 ILE A O 1
ATOM 1310 N N . GLY A 1 168 ? 4.608 11.280 17.679 1.00 85.44 168 GLY A N 1
ATOM 1311 C CA . GLY A 1 168 ? 5.437 12.185 16.873 1.00 85.44 168 GLY A CA 1
ATOM 1312 C C . GLY A 1 168 ? 5.199 12.064 15.364 1.00 85.44 168 GLY A C 1
ATOM 1313 O O . GLY A 1 168 ? 5.262 13.076 14.668 1.00 85.44 168 GLY A O 1
ATOM 1314 N N . ALA A 1 169 ? 4.855 10.872 14.858 1.00 88.94 169 ALA A N 1
ATOM 1315 C CA . ALA A 1 169 ? 4.234 10.746 13.535 1.00 88.94 169 ALA A CA 1
ATOM 1316 C C . ALA A 1 169 ? 2.739 11.098 13.605 1.00 88.94 169 ALA A C 1
ATOM 1318 O O . ALA A 1 169 ? 2.209 11.753 12.708 1.00 88.94 169 ALA A O 1
ATOM 1319 N N . LEU A 1 170 ? 2.086 10.696 14.698 1.00 90.81 170 LEU A N 1
ATOM 1320 C CA . LEU A 1 170 ? 0.751 11.138 15.090 1.00 90.81 170 LEU A CA 1
ATOM 1321 C C . LEU A 1 170 ? 0.816 12.118 16.261 1.00 90.81 170 LEU A C 1
ATOM 1323 O O . LEU A 1 170 ? 1.780 12.122 17.036 1.00 90.81 170 LEU A O 1
ATOM 1327 N N . SER A 1 171 ? -0.245 12.913 16.408 1.00 93.06 171 SER A N 1
ATOM 1328 C CA . SER A 1 171 ? -0.445 13.705 17.618 1.00 93.06 171 SER A CA 1
ATOM 1329 C C . SER A 1 171 ? -0.757 12.791 18.816 1.00 93.06 171 SER A C 1
ATOM 1331 O O . SER A 1 171 ? -1.275 11.683 18.618 1.00 93.06 171 SER A O 1
ATOM 1333 N N . PRO A 1 172 ? -0.461 13.226 20.054 1.00 91.69 172 PRO A N 1
ATOM 1334 C CA . PRO A 1 172 ? -0.815 12.473 21.255 1.00 91.69 172 PRO A CA 1
ATOM 1335 C C . PRO A 1 172 ? -2.306 12.126 21.318 1.00 91.69 172 PRO A C 1
ATOM 1337 O O . PRO A 1 172 ? -2.657 10.996 21.635 1.00 91.69 172 PRO A O 1
ATOM 1340 N N . GLU A 1 173 ? -3.180 13.052 20.922 1.00 93.94 173 GLU A N 1
ATOM 1341 C CA . GLU A 1 173 ? -4.635 12.874 20.948 1.00 93.94 173 GLU A CA 1
ATOM 1342 C C . GLU A 1 173 ? -5.084 11.766 19.992 1.00 93.94 173 GLU A C 1
ATOM 1344 O O . GLU A 1 173 ? -5.903 10.926 20.357 1.00 93.94 173 GLU A O 1
ATOM 1349 N N . ALA A 1 174 ? -4.521 11.723 18.780 1.00 93.56 174 ALA A N 1
ATOM 1350 C CA . ALA A 1 174 ? -4.822 10.666 17.819 1.00 93.56 174 ALA A CA 1
ATOM 1351 C C . ALA A 1 174 ? -4.318 9.298 18.306 1.00 93.56 174 ALA A C 1
ATOM 1353 O O . ALA A 1 174 ? -4.986 8.284 18.113 1.00 93.56 174 ALA A O 1
ATOM 1354 N N . HIS A 1 175 ? -3.149 9.266 18.951 1.00 93.25 175 HIS A N 1
ATOM 1355 C CA . HIS A 1 175 ? -2.571 8.035 19.490 1.00 93.25 175 HIS A CA 1
ATOM 1356 C C . HIS A 1 175 ? -3.384 7.486 20.670 1.00 93.25 175 HIS A C 1
ATOM 1358 O O . HIS A 1 175 ? -3.693 6.295 20.714 1.00 93.25 175 HIS A O 1
ATOM 1364 N N . GLU A 1 176 ? -3.781 8.358 21.597 1.00 93.00 176 GLU A N 1
ATOM 1365 C CA . GLU A 1 176 ? -4.624 8.002 22.740 1.00 93.00 176 GLU A CA 1
ATOM 1366 C C . GLU A 1 176 ? -6.020 7.551 22.304 1.00 93.00 176 GLU A C 1
ATOM 1368 O O . GLU A 1 176 ? -6.505 6.544 22.815 1.00 93.00 176 GLU A O 1
ATOM 1373 N N . ALA A 1 177 ? -6.630 8.216 21.316 1.00 94.19 177 ALA A N 1
ATOM 1374 C CA . ALA A 1 177 ? -7.950 7.843 20.805 1.00 94.19 177 ALA A CA 1
ATOM 1375 C C . ALA A 1 177 ? -7.983 6.410 20.241 1.00 94.19 177 ALA A C 1
ATOM 1377 O O . ALA A 1 177 ? -8.942 5.672 20.469 1.00 94.19 177 ALA A O 1
ATOM 1378 N N . LEU A 1 178 ? -6.922 5.984 19.542 1.00 93.62 178 LEU A N 1
ATOM 1379 C CA . LEU A 1 178 ? -6.801 4.604 19.054 1.00 93.62 178 LEU A CA 1
ATOM 1380 C C . LEU A 1 178 ? -6.685 3.605 20.209 1.00 93.62 178 LEU A C 1
ATOM 1382 O O . LEU A 1 178 ? -7.321 2.550 20.182 1.00 93.62 178 LEU A O 1
ATOM 1386 N N . ALA A 1 179 ? -5.893 3.935 21.232 1.00 92.81 179 ALA A N 1
ATOM 1387 C CA . ALA A 1 179 ? -5.731 3.078 22.398 1.00 92.81 179 ALA A CA 1
ATOM 1388 C C . ALA A 1 179 ? -7.048 2.920 23.174 1.00 92.81 179 ALA A C 1
ATOM 1390 O O . ALA A 1 179 ? -7.455 1.792 23.455 1.00 92.81 179 ALA A O 1
ATOM 1391 N N . GLU A 1 180 ? -7.745 4.025 23.442 1.00 94.38 180 GLU A N 1
ATOM 1392 C CA . GLU A 1 180 ? -9.048 4.024 24.114 1.00 94.38 180 GLU A CA 1
ATOM 1393 C C . GLU A 1 180 ? -10.095 3.221 23.342 1.00 94.38 180 GLU A C 1
ATOM 1395 O O . GLU A 1 180 ? -10.803 2.405 23.940 1.00 94.38 180 GLU A O 1
ATOM 1400 N N . ALA A 1 181 ? -10.175 3.404 22.020 1.00 94.12 181 ALA A N 1
ATOM 1401 C CA . ALA A 1 181 ? -11.111 2.668 21.177 1.00 94.12 181 ALA A CA 1
ATOM 1402 C C . ALA A 1 181 ? -10.863 1.154 21.254 1.00 94.12 181 ALA A C 1
ATOM 1404 O O . ALA A 1 181 ? -11.783 0.387 21.543 1.00 94.12 181 ALA A O 1
ATOM 1405 N N . MET A 1 182 ? -9.616 0.715 21.067 1.00 93.81 182 MET A N 1
ATOM 1406 C CA . MET A 1 182 ? -9.293 -0.715 21.051 1.00 93.81 182 MET A CA 1
ATOM 1407 C C . MET A 1 182 ? -9.430 -1.368 22.423 1.00 93.81 182 MET A C 1
ATOM 1409 O O . MET A 1 182 ? -9.968 -2.471 22.508 1.00 93.81 182 MET A O 1
ATOM 1413 N N . ASN A 1 183 ? -9.042 -0.685 23.504 1.00 92.75 183 ASN A N 1
ATOM 1414 C CA . ASN A 1 183 ? -9.262 -1.192 24.858 1.00 92.75 183 ASN A CA 1
ATOM 1415 C C . ASN A 1 183 ? -10.755 -1.353 25.175 1.00 92.75 183 ASN A C 1
ATOM 1417 O O . ASN A 1 183 ? -11.141 -2.347 25.795 1.00 92.75 183 ASN A O 1
ATOM 1421 N N . SER A 1 184 ? -11.587 -0.413 24.713 1.00 92.94 184 SER A N 1
ATOM 1422 C CA . SER A 1 184 ? -13.044 -0.459 24.893 1.00 92.94 184 SER A CA 1
ATOM 1423 C C . SER A 1 184 ? -13.687 -1.601 24.100 1.00 92.94 184 SER A C 1
ATOM 1425 O O . SER A 1 184 ? -14.607 -2.250 24.591 1.00 92.94 184 SER A O 1
ATOM 1427 N N . LEU A 1 185 ? -13.171 -1.890 22.902 1.00 91.44 185 LEU A N 1
ATOM 1428 C CA . LEU A 1 185 ? -13.623 -2.997 22.050 1.00 91.44 185 LEU A CA 1
ATOM 1429 C C . LEU A 1 185 ? -13.011 -4.357 22.434 1.00 91.44 185 LEU A C 1
ATOM 1431 O O . LEU A 1 185 ? -13.426 -5.389 21.912 1.00 91.44 185 LEU A O 1
ATOM 1435 N N . GLY A 1 186 ? -12.020 -4.378 23.332 1.00 89.38 186 GLY A N 1
ATOM 1436 C CA . GLY A 1 186 ? -11.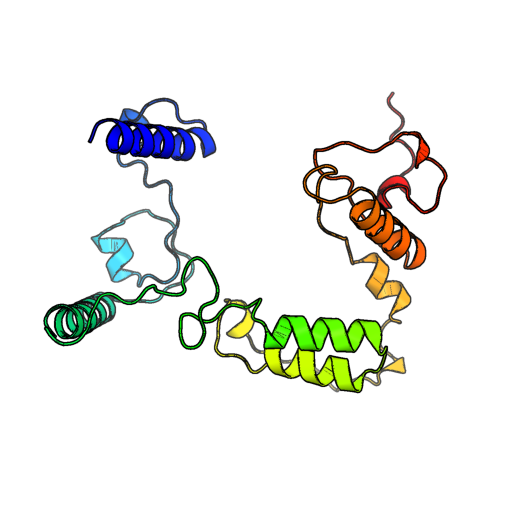267 -5.582 23.692 1.00 89.38 186 GLY A CA 1
ATOM 1437 C C . GLY A 1 186 ? -10.303 -6.076 22.605 1.00 89.38 186 GLY A C 1
ATOM 1438 O O . GLY A 1 186 ? -9.863 -7.224 22.676 1.00 89.38 186 GLY A O 1
ATOM 1439 N N . GLY A 1 187 ? -9.996 -5.234 21.615 1.00 88.94 187 GLY A N 1
ATOM 1440 C CA . GLY A 1 187 ? -8.989 -5.487 20.585 1.00 88.94 187 GLY A CA 1
ATOM 1441 C C . GLY A 1 187 ? -7.589 -5.034 21.008 1.00 88.94 187 GLY A C 1
ATOM 1442 O O . GLY A 1 187 ? -7.354 -4.714 22.174 1.00 88.94 187 GLY A O 1
ATOM 1443 N N . ASN A 1 188 ? -6.652 -5.003 20.056 1.00 88.31 188 ASN A N 1
ATOM 1444 C CA . ASN A 1 188 ? -5.260 -4.627 20.310 1.00 88.31 188 ASN A CA 1
ATOM 1445 C C . ASN A 1 188 ? -4.888 -3.260 19.709 1.00 88.31 188 ASN A C 1
ATOM 1447 O O . ASN A 1 188 ? -5.482 -2.801 18.737 1.00 88.31 188 ASN A O 1
ATOM 1451 N N . SER A 1 189 ? -3.908 -2.596 20.319 1.00 89.56 189 SER A N 1
ATOM 1452 C CA . SER A 1 189 ? -3.300 -1.364 19.826 1.00 89.56 189 SER A CA 1
ATOM 1453 C C . SER A 1 189 ? -1.814 -1.348 20.159 1.00 89.56 189 SER A C 1
ATOM 1455 O O . SER A 1 189 ? -1.370 -1.978 21.128 1.00 89.56 189 SER A O 1
ATOM 1457 N N . ASN A 1 190 ? -1.035 -0.631 19.350 1.00 88.38 190 ASN A N 1
ATOM 1458 C CA . ASN A 1 190 ? 0.423 -0.675 19.372 1.00 88.38 190 ASN A CA 1
ATOM 1459 C C . ASN A 1 190 ? 1.024 0.736 19.500 1.00 88.38 190 ASN A C 1
ATOM 1461 O O . ASN A 1 190 ? 0.618 1.662 18.800 1.00 88.38 190 ASN A O 1
ATOM 1465 N N . SER A 1 191 ? 2.020 0.900 20.377 1.00 84.62 191 SER A N 1
ATOM 1466 C CA . SER A 1 191 ? 2.682 2.188 20.631 1.00 84.62 191 SER A CA 1
ATOM 1467 C C . SER A 1 191 ? 3.504 2.715 19.449 1.00 84.62 191 SER A C 1
ATOM 1469 O O . SER A 1 191 ? 3.790 3.911 19.387 1.00 84.62 191 SER A O 1
ATOM 1471 N N . GLY A 1 192 ? 3.901 1.846 18.517 1.00 87.44 192 GLY A N 1
ATOM 1472 C CA . GLY A 1 192 ? 4.891 2.170 17.493 1.00 87.44 192 GLY A CA 1
ATOM 1473 C C . GLY A 1 192 ? 6.308 2.297 18.060 1.00 87.44 192 GLY A C 1
ATOM 1474 O O . GLY A 1 192 ? 6.581 1.942 19.207 1.00 87.44 192 GLY A O 1
ATOM 1475 N N . GLU A 1 193 ? 7.219 2.825 17.242 1.00 87.38 193 GLU A N 1
ATOM 1476 C CA . GLU A 1 193 ? 8.651 2.956 17.570 1.00 87.38 193 GLU A CA 1
ATOM 1477 C C . GLU A 1 193 ? 8.963 4.107 18.545 1.00 87.38 193 GLU A C 1
ATOM 1479 O O . GLU A 1 193 ? 10.078 4.210 19.047 1.00 87.38 193 GLU A O 1
ATOM 1484 N N . GLY A 1 194 ? 7.991 4.987 18.810 1.00 84.31 194 GLY A N 1
ATOM 1485 C CA . GLY A 1 194 ? 8.181 6.219 19.588 1.00 84.31 194 GLY A CA 1
ATOM 1486 C C . GLY A 1 194 ? 8.105 6.048 21.109 1.00 84.31 194 GLY A C 1
ATOM 1487 O O . GLY A 1 194 ? 8.258 7.026 21.834 1.00 84.31 194 GLY A O 1
ATOM 1488 N N . GLY A 1 195 ? 7.864 4.829 21.595 1.00 84.81 195 GLY A N 1
ATOM 1489 C CA . GLY A 1 195 ? 7.597 4.572 23.009 1.00 84.81 195 GLY A CA 1
ATOM 1490 C C . GLY A 1 195 ? 6.206 5.041 23.446 1.00 84.81 195 GLY A C 1
ATOM 1491 O O . GLY A 1 195 ? 5.346 5.361 22.626 1.00 84.81 195 GLY A O 1
ATOM 1492 N N . GLU A 1 196 ? 5.971 5.040 24.756 1.00 87.31 196 GLU A N 1
ATOM 1493 C CA . GLU A 1 196 ? 4.684 5.392 25.354 1.00 87.31 196 GLU A CA 1
ATOM 1494 C C . GLU A 1 196 ? 4.899 6.156 26.663 1.00 87.31 196 GLU A C 1
ATOM 1496 O O . GLU A 1 196 ? 5.825 5.850 27.418 1.00 87.31 196 GLU A O 1
ATOM 1501 N N . ASP A 1 197 ? 4.063 7.165 26.916 1.00 89.31 197 ASP A N 1
ATOM 1502 C CA . ASP A 1 197 ? 4.147 7.976 28.131 1.00 89.31 197 ASP A CA 1
ATOM 1503 C C . ASP A 1 197 ? 3.753 7.138 29.365 1.00 89.31 197 ASP A C 1
ATOM 1505 O O . ASP A 1 197 ? 2.642 6.595 29.393 1.00 89.31 197 ASP A O 1
ATOM 1509 N N . PRO A 1 198 ? 4.605 7.047 30.408 1.00 90.44 198 PRO A N 1
ATOM 1510 C CA . PRO A 1 198 ? 4.276 6.341 31.643 1.00 90.44 198 PRO A CA 1
ATOM 1511 C C . PRO A 1 198 ? 2.984 6.795 32.329 1.00 90.44 198 PRO A C 1
ATOM 1513 O O . PRO A 1 198 ? 2.365 5.995 33.027 1.00 90.44 198 PRO A O 1
ATOM 1516 N N . ALA A 1 199 ? 2.541 8.039 32.121 1.00 90.00 199 ALA A N 1
ATOM 1517 C CA . ALA A 1 199 ? 1.275 8.538 32.658 1.00 90.00 199 ALA A CA 1
ATOM 1518 C C . ALA A 1 199 ? 0.047 7.781 32.117 1.00 90.00 199 ALA A C 1
ATOM 1520 O O . ALA A 1 199 ? -1.013 7.793 32.741 1.00 90.00 199 ALA A O 1
ATOM 1521 N N . ARG A 1 200 ? 0.180 7.096 30.972 1.00 89.50 200 ARG A N 1
ATOM 1522 C CA . ARG A 1 200 ? -0.889 6.277 30.382 1.00 89.50 200 ARG A CA 1
ATOM 1523 C C . ARG A 1 200 ? -1.023 4.920 31.061 1.00 89.50 200 ARG A C 1
ATOM 1525 O O . ARG A 1 200 ? -2.071 4.284 30.928 1.00 89.50 200 ARG A O 1
ATOM 1532 N N . TYR A 1 201 ? -0.004 4.458 31.781 1.00 90.00 201 TYR A N 1
ATOM 1533 C CA . TYR A 1 201 ? -0.024 3.140 32.407 1.00 90.00 201 TYR A CA 1
ATOM 1534 C C . TYR A 1 201 ? -1.125 3.049 33.467 1.00 90.00 201 TYR A C 1
ATOM 1536 O O . TYR A 1 201 ? -1.303 3.941 34.290 1.00 90.00 201 TYR A O 1
ATOM 1544 N N . GLY A 1 202 ? -1.895 1.961 33.421 1.00 85.00 202 GLY A N 1
ATOM 1545 C CA . GLY A 1 202 ? -3.060 1.769 34.291 1.00 85.00 202 GLY A CA 1
ATOM 1546 C C . GLY A 1 202 ? -4.302 2.577 33.891 1.00 85.00 202 GLY A C 1
ATOM 1547 O O . GLY A 1 202 ? -5.305 2.518 34.595 1.00 85.00 202 GLY A O 1
ATOM 1548 N N . THR A 1 203 ? -4.266 3.300 32.767 1.00 90.94 203 THR A N 1
ATOM 1549 C CA . THR A 1 203 ? -5.427 4.012 32.208 1.00 90.94 203 THR A CA 1
ATOM 1550 C C . THR A 1 203 ? -5.959 3.317 30.954 1.00 90.94 203 THR A C 1
ATOM 1552 O O . THR A 1 203 ? -5.260 2.519 30.326 1.00 90.94 203 THR A O 1
ATOM 1555 N N . ASN A 1 204 ? -7.171 3.688 30.524 1.00 89.44 204 ASN A N 1
ATOM 1556 C CA . ASN A 1 204 ? -7.753 3.217 29.260 1.00 89.44 204 ASN A CA 1
ATOM 1557 C C . ASN A 1 204 ? -7.028 3.750 28.005 1.00 89.44 204 ASN A C 1
ATOM 1559 O O . ASN A 1 204 ? -7.342 3.351 26.889 1.00 89.44 204 ASN A O 1
ATOM 1563 N N . LYS A 1 205 ? -6.046 4.640 28.179 1.00 89.38 205 LYS A N 1
ATOM 1564 C CA . LYS A 1 205 ? -5.216 5.197 27.107 1.00 89.38 205 LYS A CA 1
ATOM 1565 C C . LYS A 1 205 ? -3.936 4.399 26.877 1.00 89.38 205 LYS A C 1
ATOM 1567 O O . LYS A 1 205 ? -3.193 4.718 25.955 1.00 89.38 205 LYS A O 1
ATOM 1572 N N . CYS A 1 206 ? -3.630 3.407 27.712 1.00 86.25 206 CYS A N 1
ATOM 1573 C CA . CYS A 1 206 ? -2.462 2.544 27.525 1.00 86.25 206 CYS A CA 1
ATOM 1574 C C . CYS A 1 206 ? -2.640 1.651 26.289 1.00 86.25 206 CYS A C 1
ATOM 1576 O O . CYS A 1 206 ? -3.758 1.229 25.999 1.00 86.25 206 CYS A O 1
ATOM 1578 N N . ARG A 1 207 ? -1.565 1.291 25.583 1.00 79.69 207 ARG A N 1
ATOM 1579 C CA . ARG A 1 207 ? -1.638 0.304 24.497 1.00 79.69 207 ARG A CA 1
ATOM 1580 C C . ARG A 1 207 ? -2.242 -1.020 24.986 1.00 79.69 207 ARG A C 1
ATOM 1582 O O . ARG A 1 207 ? -1.899 -1.542 26.058 1.00 79.69 207 ARG A O 1
ATOM 1589 N N . ALA A 1 208 ? -3.097 -1.607 24.157 1.00 70.38 208 ALA A N 1
ATOM 1590 C CA . ALA A 1 208 ? -3.888 -2.776 24.531 1.00 70.38 208 ALA A CA 1
ATOM 1591 C C . ALA A 1 208 ? -3.080 -4.095 24.553 1.00 70.38 208 ALA A C 1
ATOM 1593 O O . ALA A 1 208 ? -3.559 -5.112 25.053 1.00 70.38 208 ALA A O 1
ATOM 1594 N N . SER A 1 209 ? -1.804 -4.080 24.137 1.00 59.34 209 SER A N 1
ATOM 1595 C CA . SER A 1 209 ? -0.901 -5.244 24.216 1.00 59.34 209 SER A CA 1
ATOM 1596 C C . SER A 1 209 ? -0.521 -5.662 25.652 1.00 59.34 209 SER A C 1
ATOM 1598 O O . SER A 1 209 ? 0.180 -6.655 25.843 1.00 59.34 209 SER A O 1
ATOM 1600 N N . SER A 1 210 ? -0.935 -4.901 26.670 1.00 48.34 210 SER A N 1
ATOM 1601 C CA . SER A 1 210 ? -0.580 -5.091 28.085 1.00 48.34 210 SER A CA 1
ATOM 1602 C C . SER A 1 210 ? -1.450 -6.115 28.839 1.00 48.34 210 SER A C 1
ATOM 1604 O O . SER A 1 210 ? -1.276 -6.296 30.041 1.00 48.34 210 SER A O 1
ATOM 1606 N N . ARG A 1 211 ? -2.346 -6.842 28.149 1.00 46.25 211 ARG A N 1
ATOM 1607 C CA . ARG A 1 211 ? -3.071 -7.996 28.726 1.00 46.25 211 ARG A CA 1
ATOM 1608 C C . ARG A 1 211 ? -2.239 -9.277 28.821 1.00 46.25 211 ARG A C 1
ATOM 1610 O O . ARG A 1 211 ? -2.680 -10.232 29.456 1.00 46.25 211 ARG A O 1
ATOM 1617 N N . TRP A 1 212 ? -1.051 -9.313 28.221 1.00 36.28 212 TRP A N 1
ATOM 1618 C CA . TRP A 1 212 ? -0.089 -10.364 28.534 1.00 36.28 212 TRP A CA 1
ATOM 1619 C C . TRP A 1 212 ? 0.529 -10.044 29.897 1.00 36.28 212 TRP A C 1
ATOM 1621 O O . TRP A 1 212 ? 1.039 -8.930 30.059 1.00 36.28 212 TRP A O 1
ATOM 1631 N N . PRO A 1 213 ? 0.491 -10.966 30.884 1.00 31.50 213 PRO A N 1
ATOM 1632 C CA . PRO A 1 213 ? 1.249 -10.768 32.110 1.00 31.50 213 PRO A CA 1
ATOM 1633 C C . PRO A 1 213 ? 2.698 -10.469 31.712 1.00 31.50 213 PRO A C 1
ATOM 1635 O O . PRO A 1 213 ? 3.161 -11.033 30.712 1.00 31.50 213 PRO A O 1
ATOM 1638 N N . PRO A 1 214 ? 3.410 -9.577 32.429 1.00 34.75 214 PRO A N 1
ATOM 1639 C CA . PRO A 1 214 ? 4.824 -9.373 32.166 1.00 34.75 214 PRO A CA 1
ATOM 1640 C C . PRO A 1 214 ? 5.455 -10.757 32.118 1.00 34.75 214 PRO A C 1
ATOM 1642 O O . PRO A 1 214 ? 5.312 -11.526 33.071 1.00 34.75 214 PRO A O 1
ATOM 1645 N N . ALA A 1 215 ? 6.057 -11.105 30.975 1.00 40.38 215 ALA A N 1
ATOM 1646 C CA . ALA A 1 215 ? 6.888 -12.288 30.896 1.00 40.38 215 ALA A CA 1
ATOM 1647 C C . ALA A 1 215 ? 7.822 -12.181 32.097 1.00 40.38 215 ALA A C 1
ATOM 1649 O O . ALA A 1 215 ? 8.541 -11.187 32.220 1.00 40.38 215 ALA A O 1
ATOM 1650 N N . ALA A 1 216 ? 7.685 -13.116 33.036 1.00 33.62 216 ALA A N 1
ATOM 1651 C CA . ALA A 1 216 ? 8.547 -13.186 34.191 1.00 33.62 216 ALA A CA 1
ATOM 1652 C C . ALA A 1 216 ? 9.966 -13.278 33.634 1.00 33.62 216 ALA A C 1
ATOM 1654 O O . ALA A 1 216 ? 10.365 -14.310 33.099 1.00 33.62 216 ALA A O 1
ATOM 1655 N N . LEU A 1 217 ? 10.675 -12.150 33.661 1.00 33.78 217 LEU A N 1
ATOM 1656 C CA . LEU A 1 217 ? 12.104 -12.099 33.442 1.00 33.78 217 LEU A CA 1
ATOM 1657 C C . LEU A 1 217 ? 12.706 -12.838 34.636 1.00 33.78 217 LEU A C 1
ATOM 1659 O O . LEU A 1 217 ? 12.835 -12.271 35.721 1.00 33.78 217 LEU A O 1
ATOM 1663 N N . ALA A 1 218 ? 12.944 -14.130 34.431 1.00 33.66 218 ALA A N 1
ATOM 1664 C CA . ALA A 1 218 ? 13.881 -14.935 35.194 1.00 33.66 218 ALA A CA 1
ATOM 1665 C C . ALA A 1 218 ? 15.247 -14.868 34.505 1.00 33.66 218 ALA A C 1
ATOM 1667 O O . ALA A 1 218 ? 15.269 -14.892 33.251 1.00 33.66 218 ALA A O 1
#